Protein AF-A0A9W7TA34-F1 (afdb_monomer_lite)

Structure (mmCIF, N/CA/C/O backbone):
data_AF-A0A9W7TA34-F1
#
_entry.id   AF-A0A9W7TA34-F1
#
loop_
_atom_site.group_PDB
_atom_site.id
_atom_site.type_symbol
_atom_site.label_atom_id
_atom_site.label_alt_id
_atom_site.label_comp_id
_atom_site.label_asym_id
_atom_site.label_entity_id
_atom_site.label_seq_id
_atom_site.pdbx_PDB_ins_code
_atom_site.Cartn_x
_atom_site.Cartn_y
_atom_site.Cartn_z
_atom_site.occupancy
_atom_site.B_iso_or_equiv
_atom_site.auth_seq_id
_atom_site.auth_comp_id
_atom_site.auth_asym_id
_atom_site.auth_atom_id
_atom_site.pdbx_PDB_model_num
ATOM 1 N N . PHE A 1 1 ? 10.464 10.765 25.434 1.00 25.56 1 PHE A N 1
ATOM 2 C CA . PHE A 1 1 ? 9.582 11.893 25.798 1.00 25.56 1 PHE A CA 1
ATOM 3 C C . PHE A 1 1 ? 8.147 11.387 25.831 1.00 25.56 1 PHE A C 1
ATOM 5 O O . PHE A 1 1 ? 7.723 10.703 24.914 1.00 25.56 1 PHE A O 1
ATOM 12 N N . VAL A 1 2 ? 7.455 11.663 26.932 1.00 22.95 2 VAL A N 1
ATOM 13 C CA . VAL A 1 2 ? 6.290 10.950 27.500 1.00 22.95 2 VAL A CA 1
ATOM 14 C C . VAL A 1 2 ? 4.945 11.252 26.794 1.00 22.95 2 VAL A C 1
ATOM 16 O O . VAL A 1 2 ? 3.879 10.901 27.281 1.00 22.95 2 VAL A O 1
ATOM 19 N N . TRP A 1 3 ? 4.943 11.886 25.620 1.00 31.41 3 TRP A N 1
ATOM 20 C CA . TRP A 1 3 ? 3.754 12.628 25.175 1.00 31.41 3 TRP A CA 1
ATOM 21 C C . TRP A 1 3 ? 2.692 11.857 24.382 1.00 31.41 3 TRP A C 1
ATOM 23 O O . TRP A 1 3 ? 1.521 12.212 24.471 1.00 31.41 3 TRP A O 1
ATOM 33 N N . LEU A 1 4 ? 3.023 10.777 23.673 1.00 34.25 4 LEU A N 1
ATOM 34 C CA . LEU A 1 4 ? 1.986 10.009 22.955 1.00 34.25 4 LEU A CA 1
ATOM 35 C C . LEU A 1 4 ? 1.148 9.119 23.872 1.00 34.25 4 LEU A C 1
ATOM 37 O O . LEU A 1 4 ? 0.021 8.784 23.523 1.00 34.25 4 LEU A O 1
ATOM 41 N N . VAL A 1 5 ? 1.665 8.784 25.060 1.00 29.12 5 VAL A N 1
ATOM 42 C CA . VAL A 1 5 ? 0.848 8.139 26.094 1.00 29.12 5 VAL A CA 1
ATOM 43 C C . VAL A 1 5 ? -0.267 9.100 26.520 1.00 29.12 5 VAL A C 1
ATOM 45 O O . VAL A 1 5 ? -1.393 8.668 26.701 1.00 29.12 5 VAL A O 1
ATOM 48 N N . GLY A 1 6 ? -0.016 10.414 26.561 1.00 27.53 6 GLY A N 1
ATOM 49 C CA . GLY A 1 6 ? -1.047 11.410 26.873 1.00 27.53 6 GLY A CA 1
ATOM 50 C C . GLY A 1 6 ? -2.158 11.521 25.819 1.00 27.53 6 GLY A C 1
ATOM 51 O O . GLY A 1 6 ? -3.316 11.693 26.185 1.00 27.53 6 GLY A O 1
ATOM 52 N N . ALA A 1 7 ? -1.834 11.378 24.529 1.00 34.72 7 ALA A N 1
ATOM 53 C CA . ALA A 1 7 ? -2.814 11.494 23.441 1.00 34.72 7 ALA A CA 1
ATOM 54 C C . ALA A 1 7 ? -3.662 10.221 23.241 1.00 34.72 7 ALA A C 1
ATOM 56 O O . ALA A 1 7 ? -4.849 10.328 22.951 1.00 34.72 7 ALA A O 1
ATOM 57 N N . LEU A 1 8 ? -3.083 9.032 23.462 1.00 36.41 8 LEU A N 1
ATOM 58 C CA . LEU A 1 8 ? -3.818 7.758 23.447 1.00 36.41 8 LEU A CA 1
ATOM 59 C C . LEU A 1 8 ? -4.635 7.526 24.731 1.00 36.41 8 LEU A C 1
ATOM 61 O O . LEU A 1 8 ? -5.665 6.863 24.682 1.00 36.41 8 LEU A O 1
ATOM 65 N N . VAL A 1 9 ? -4.201 8.059 25.881 1.00 33.31 9 VAL A N 1
ATOM 66 C CA . VAL A 1 9 ? -4.862 7.825 27.184 1.00 33.31 9 VAL A CA 1
ATOM 67 C C . VAL A 1 9 ? -5.862 8.932 27.548 1.00 33.31 9 VAL A C 1
ATOM 69 O O . VAL A 1 9 ? -6.802 8.675 28.296 1.00 33.31 9 VAL A O 1
ATOM 72 N N . GLY A 1 10 ? -5.735 10.144 26.991 1.00 29.91 10 GLY A N 1
ATOM 73 C CA . GLY A 1 10 ? -6.645 11.260 27.280 1.00 29.91 10 GLY A CA 1
ATOM 74 C C . GLY A 1 10 ? -8.108 11.000 26.892 1.00 29.91 10 GLY A C 1
ATOM 75 O O . GLY A 1 10 ? -9.012 11.381 27.637 1.00 29.91 10 GLY A O 1
ATOM 76 N N . SER A 1 11 ? -8.350 10.288 25.787 1.00 36.62 11 SER A N 1
ATOM 77 C CA . SER A 1 11 ? -9.705 9.991 25.283 1.00 36.62 11 SER A CA 1
ATOM 78 C C . SER A 1 11 ? -10.351 8.753 25.918 1.00 36.62 11 SER A C 1
ATOM 80 O O . SER A 1 11 ? -11.563 8.581 25.842 1.00 36.62 11 SER A O 1
ATOM 82 N N . VAL A 1 12 ? -9.588 7.933 26.653 1.00 37.38 12 VAL A N 1
ATOM 83 C CA . VAL A 1 12 ? -10.163 6.852 27.481 1.00 37.38 12 VAL A CA 1
ATOM 84 C C . VAL A 1 12 ? -11.037 7.433 28.608 1.00 37.38 12 VAL A C 1
ATOM 86 O O . VAL A 1 12 ? -11.904 6.746 29.142 1.00 37.38 12 VAL A O 1
ATOM 89 N N . SER A 1 13 ? -10.880 8.725 28.932 1.00 32.22 13 SER A N 1
ATOM 90 C CA . SER A 1 13 ? -11.720 9.419 29.915 1.00 32.22 13 SER A CA 1
ATOM 91 C C . SER A 1 13 ? -13.158 9.702 29.444 1.00 32.22 13 SER A C 1
ATOM 93 O O . SER A 1 13 ? -14.023 9.919 30.291 1.00 32.22 13 SER A O 1
ATOM 95 N N . SER A 1 14 ? -13.448 9.655 28.133 1.00 35.56 14 SER A N 1
ATOM 96 C CA . SER A 1 14 ? -14.770 9.972 27.558 1.00 35.56 14 SER A CA 1
ATOM 97 C C . SER A 1 14 ? -15.585 8.756 27.100 1.00 35.56 14 SER A C 1
ATOM 99 O O . SER A 1 14 ? -16.628 8.934 26.472 1.00 35.56 14 SER A O 1
ATOM 101 N N . GLY A 1 15 ? -15.142 7.527 27.393 1.00 32.75 15 GLY A N 1
ATOM 102 C CA . GLY A 1 15 ? -15.906 6.301 27.104 1.00 32.75 15 GLY A CA 1
ATOM 103 C C . GLY A 1 15 ? -16.165 6.035 25.615 1.00 32.75 15 GLY A C 1
ATOM 104 O O . GLY A 1 15 ? -17.133 5.361 25.273 1.00 32.75 15 GLY A O 1
ATOM 105 N N . THR A 1 16 ? -15.333 6.588 24.734 1.00 42.19 16 THR A N 1
ATOM 106 C CA . THR A 1 16 ? -15.487 6.539 23.276 1.00 42.19 16 THR A CA 1
ATOM 107 C C . THR A 1 16 ? -14.197 6.028 22.628 1.00 42.19 16 THR A C 1
ATOM 109 O O . THR A 1 16 ? -13.106 6.460 22.996 1.00 42.19 16 THR A O 1
ATOM 112 N N . ASP A 1 17 ? -14.319 5.092 21.679 1.00 53.81 17 ASP A N 1
ATOM 113 C CA . ASP A 1 17 ? -13.199 4.422 20.991 1.00 53.81 17 ASP A CA 1
ATOM 114 C C . ASP A 1 17 ? -12.531 5.344 19.944 1.00 53.81 17 ASP A C 1
ATOM 116 O O . ASP A 1 17 ? -12.559 5.097 18.736 1.00 53.81 17 ASP A O 1
ATOM 120 N N . HIS A 1 18 ? -11.929 6.443 20.403 1.00 50.12 18 HIS A N 1
ATOM 121 C CA . HIS A 1 18 ? -11.221 7.416 19.566 1.00 50.12 18 HIS A CA 1
ATOM 122 C C . HIS A 1 18 ? -9.706 7.327 19.769 1.00 50.12 18 HIS A C 1
ATOM 124 O O . HIS A 1 18 ? -9.214 7.392 20.897 1.00 50.12 18 HIS A O 1
ATOM 130 N N . SER A 1 19 ? -8.954 7.236 18.670 1.00 51.19 19 SER A N 1
ATOM 131 C CA . SER A 1 19 ? -7.493 7.305 18.673 1.00 51.19 19 SER A CA 1
ATOM 132 C C . SER A 1 19 ? -7.032 8.613 18.025 1.00 51.19 19 SER A C 1
ATOM 134 O O . SER A 1 19 ? -7.243 8.847 16.836 1.00 51.19 19 SER A O 1
ATOM 136 N N . CYS A 1 20 ? -6.377 9.470 18.807 1.00 52.84 20 CYS A N 1
ATOM 137 C CA . CYS A 1 20 ? -5.945 10.798 18.371 1.00 52.84 20 CYS A CA 1
ATOM 138 C C . CYS A 1 20 ? -4.434 10.840 18.103 1.00 52.84 20 CYS A C 1
ATOM 140 O O . CYS A 1 20 ? -3.634 10.433 18.949 1.00 52.84 20 CYS A O 1
ATOM 142 N N . GLU A 1 21 ? -4.035 11.407 16.966 1.00 54.19 21 GLU A N 1
ATOM 143 C CA . GLU A 1 21 ? -2.642 11.681 16.609 1.00 54.19 21 GLU A CA 1
ATOM 144 C C . GLU A 1 21 ? -2.394 13.204 16.536 1.00 54.19 21 GLU A C 1
ATOM 146 O O . GLU A 1 21 ? -3.241 13.950 16.034 1.00 54.19 21 GLU A O 1
ATOM 151 N N . PRO A 1 22 ? -1.267 13.727 17.054 1.00 54.00 22 PRO A N 1
ATOM 152 C CA . PRO A 1 22 ? -0.916 15.131 16.859 1.00 54.00 22 PRO A CA 1
ATOM 153 C C . PRO A 1 22 ? -0.593 15.440 15.392 1.00 54.00 22 PRO A C 1
ATOM 155 O O . PRO A 1 22 ? -0.165 14.581 14.622 1.00 54.00 22 PRO A O 1
ATOM 158 N N . GLN A 1 23 ? -0.719 16.708 15.010 1.00 56.72 23 GLN A N 1
ATOM 159 C CA . GLN A 1 23 ? -0.191 17.189 13.743 1.00 56.72 23 GLN A CA 1
ATOM 160 C C . GLN A 1 23 ? 1.344 17.187 13.774 1.00 56.72 23 GLN A C 1
ATOM 162 O O . GLN A 1 23 ? 1.978 17.881 14.574 1.00 56.72 23 GLN A O 1
ATOM 167 N N . HIS A 1 24 ? 1.952 16.423 12.866 1.00 60.91 24 HIS A N 1
ATOM 168 C CA . HIS A 1 24 ? 3.404 16.400 12.696 1.00 60.91 24 HIS A CA 1
ATOM 169 C C . HIS A 1 24 ? 3.881 17.594 11.877 1.00 60.91 24 HIS A C 1
ATOM 171 O O . HIS A 1 24 ? 3.269 17.978 10.877 1.00 60.91 24 HIS A O 1
ATOM 177 N N . CYS A 1 25 ? 5.017 18.151 12.272 1.00 59.78 25 CYS A N 1
ATOM 178 C CA . CYS A 1 25 ? 5.714 19.186 11.523 1.00 59.78 25 CYS A CA 1
ATOM 179 C C . CYS A 1 25 ? 7.193 18.836 11.364 1.00 59.78 25 CYS A C 1
ATOM 181 O O . CYS A 1 25 ? 7.774 18.093 12.160 1.00 59.78 25 CYS A O 1
ATOM 183 N N . VAL A 1 26 ? 7.788 19.337 10.286 1.00 63.66 26 VAL A N 1
ATOM 184 C CA . VAL A 1 26 ? 9.162 19.003 9.919 1.00 63.66 26 VAL A CA 1
ATOM 185 C C . VAL A 1 26 ? 10.115 19.871 10.730 1.00 63.66 26 VAL A C 1
ATOM 187 O O . VAL A 1 26 ? 10.036 21.100 10.693 1.00 63.66 26 VAL A O 1
ATOM 190 N N . ILE A 1 27 ? 11.036 19.221 11.435 1.00 65.62 27 ILE A N 1
ATOM 191 C CA . ILE A 1 27 ? 12.252 19.863 11.926 1.00 65.62 27 ILE A CA 1
ATOM 192 C C . ILE A 1 27 ? 13.329 19.628 10.871 1.00 65.62 27 ILE A C 1
ATOM 194 O O . ILE A 1 27 ? 13.654 18.481 10.547 1.00 65.62 27 ILE A O 1
ATOM 198 N N . ASP A 1 28 ? 13.872 20.711 10.324 1.00 61.91 28 ASP A N 1
ATOM 199 C CA . ASP A 1 28 ? 14.984 20.634 9.382 1.00 61.91 28 ASP A CA 1
ATOM 200 C C . ASP A 1 28 ? 16.217 20.058 10.098 1.00 61.91 28 ASP A C 1
ATOM 202 O O . ASP A 1 28 ? 16.657 20.539 11.141 1.00 61.91 28 ASP A O 1
ATOM 206 N N . LYS A 1 29 ? 16.769 18.978 9.542 1.00 67.19 29 LYS A N 1
ATOM 207 C CA . LYS A 1 29 ? 17.886 18.235 10.133 1.00 67.19 29 LYS A CA 1
ATOM 208 C C . LYS A 1 29 ? 19.188 19.045 10.185 1.00 67.19 29 LYS A C 1
ATOM 210 O O . LYS A 1 29 ? 20.037 18.758 11.024 1.00 67.19 29 LYS A O 1
ATOM 215 N N . ASN A 1 30 ? 19.366 20.019 9.294 1.00 71.38 30 ASN A N 1
ATOM 216 C CA . ASN A 1 30 ? 20.617 20.758 9.137 1.00 71.38 30 ASN A CA 1
ATOM 217 C C . ASN A 1 30 ? 20.713 21.958 10.081 1.00 71.38 30 ASN A C 1
ATOM 219 O O . ASN A 1 30 ? 21.802 22.289 10.538 1.00 71.38 30 ASN A O 1
ATOM 223 N N . ASN A 1 31 ? 19.589 22.616 10.366 1.00 78.00 31 ASN A N 1
ATOM 224 C CA . ASN A 1 31 ? 19.549 23.841 11.172 1.00 78.00 31 ASN A CA 1
ATOM 225 C C . ASN A 1 31 ? 18.625 23.736 12.401 1.00 78.00 31 ASN A C 1
ATOM 227 O O . ASN A 1 31 ? 18.510 24.703 13.151 1.00 78.00 31 ASN A O 1
ATOM 231 N N . LEU A 1 32 ? 17.979 22.579 12.607 1.00 74.88 32 LEU A N 1
ATOM 232 C CA . LEU A 1 32 ? 17.027 22.299 13.687 1.00 74.88 32 LEU A CA 1
ATOM 233 C C . LEU A 1 32 ? 15.866 23.302 13.767 1.00 74.88 32 LEU A C 1
ATOM 235 O O . LEU A 1 32 ? 15.217 23.425 14.808 1.00 74.88 32 LEU A O 1
ATOM 239 N N . GLN A 1 33 ? 15.579 24.016 12.674 1.00 71.19 33 GLN A N 1
ATOM 240 C CA . GLN A 1 33 ? 14.471 24.954 12.627 1.00 71.19 33 GLN A CA 1
ATOM 241 C C . GLN A 1 33 ? 13.143 24.216 12.531 1.00 71.19 33 GLN A C 1
ATOM 243 O O . GLN A 1 33 ? 12.971 23.252 11.781 1.00 71.19 33 GLN A O 1
ATOM 248 N N . PHE A 1 34 ? 12.188 24.718 13.303 1.00 67.62 34 PHE A N 1
ATOM 249 C CA . PHE A 1 34 ? 10.833 24.210 13.342 1.00 67.62 34 PHE A CA 1
ATOM 250 C C . PHE A 1 34 ? 10.005 24.856 12.232 1.00 67.62 34 PHE A C 1
ATOM 252 O O . PHE A 1 34 ? 9.715 26.055 12.278 1.00 67.62 34 PHE A O 1
ATOM 259 N N . ILE A 1 35 ? 9.595 24.066 11.243 1.00 69.50 35 ILE A N 1
ATOM 260 C CA . ILE A 1 35 ? 8.730 24.547 10.167 1.00 69.50 35 ILE A CA 1
ATOM 261 C C . ILE A 1 35 ? 7.286 24.466 10.663 1.00 69.50 35 ILE A C 1
ATOM 263 O O . ILE A 1 35 ? 6.666 23.402 10.648 1.00 69.50 35 ILE A O 1
ATOM 267 N N . LYS A 1 36 ? 6.754 25.593 11.154 1.00 61.91 36 LYS A N 1
ATOM 268 C CA . LYS A 1 36 ? 5.401 25.650 11.725 1.00 61.91 36 LYS A CA 1
ATOM 269 C C . LYS A 1 36 ? 4.354 25.273 10.661 1.00 61.91 36 LYS A C 1
ATOM 271 O O . LYS A 1 36 ? 4.378 25.849 9.572 1.00 61.91 36 LYS A O 1
ATOM 276 N N . PRO A 1 37 ? 3.415 24.358 10.962 1.00 60.84 37 PRO A N 1
ATOM 277 C CA . PRO A 1 37 ? 2.349 24.024 10.030 1.00 60.84 37 PRO A CA 1
ATOM 278 C C . PRO A 1 37 ? 1.405 25.217 9.831 1.00 60.84 37 PRO A C 1
ATOM 280 O O . PRO A 1 37 ? 1.169 26.003 10.754 1.00 60.84 37 PRO A O 1
ATOM 283 N N . ALA A 1 38 ? 0.845 25.340 8.625 1.00 63.25 38 ALA A N 1
ATOM 284 C CA . ALA A 1 38 ? -0.218 26.303 8.363 1.00 63.25 38 ALA A CA 1
ATOM 285 C C . ALA A 1 38 ? -1.427 25.992 9.270 1.00 63.25 38 ALA A C 1
ATOM 287 O O . ALA A 1 38 ? -1.761 24.814 9.443 1.00 63.25 38 ALA A O 1
ATOM 288 N N . PRO A 1 39 ? -2.073 27.008 9.868 1.00 53.19 39 PRO A N 1
ATOM 289 C CA . PRO A 1 39 ? -3.190 26.786 10.775 1.00 53.19 39 PRO A CA 1
ATOM 290 C C . PRO A 1 39 ? -4.352 26.111 10.035 1.00 53.19 39 PRO A C 1
ATOM 292 O O . PRO A 1 39 ? -4.947 26.692 9.132 1.00 53.19 39 PRO A O 1
ATOM 295 N N . SER A 1 40 ? -4.676 24.880 10.437 1.00 53.34 40 SER A N 1
ATOM 296 C CA . SER A 1 40 ? -5.923 24.198 10.086 1.00 53.34 40 SER A CA 1
ATOM 297 C C . SER A 1 40 ? -6.841 24.230 11.300 1.00 53.34 40 SER A C 1
ATOM 299 O O . SER A 1 40 ? -6.432 23.869 12.398 1.00 53.34 40 SER A O 1
ATOM 301 N N . VAL A 1 41 ? -8.087 24.658 11.115 1.00 47.75 41 VAL A N 1
ATOM 302 C CA . VAL A 1 41 ? -9.060 24.801 12.215 1.00 47.75 41 VAL A CA 1
ATOM 303 C C . VAL A 1 41 ? -9.852 23.507 12.453 1.00 47.75 41 VAL A C 1
ATOM 305 O O . VAL A 1 41 ? -10.640 23.422 13.389 1.00 47.75 41 VAL A O 1
ATOM 308 N N . ARG A 1 42 ? -9.673 22.486 11.604 1.00 47.31 42 ARG A N 1
ATOM 309 C CA . ARG A 1 42 ? -10.477 21.259 11.622 1.00 47.31 42 ARG A CA 1
ATOM 310 C C . ARG A 1 42 ? -9.598 20.036 11.874 1.00 47.31 42 ARG A C 1
ATOM 312 O O . ARG A 1 42 ? -8.594 19.854 11.184 1.00 47.31 42 ARG A O 1
ATOM 319 N N . ALA A 1 43 ? -10.002 19.207 12.838 1.00 50.09 43 ALA A N 1
ATOM 320 C CA . ALA A 1 43 ? -9.487 17.851 12.972 1.00 50.09 43 ALA A CA 1
ATOM 321 C C . ALA A 1 43 ? -9.856 17.059 11.715 1.00 50.09 43 ALA A C 1
ATOM 323 O O . ALA A 1 43 ? -11.011 17.067 11.287 1.00 50.09 43 ALA A O 1
ATOM 324 N N . VAL A 1 44 ? -8.865 16.442 11.077 1.00 55.22 44 VAL A N 1
ATOM 325 C CA . VAL A 1 44 ? -9.081 15.684 9.844 1.00 55.22 44 VAL A CA 1
ATOM 326 C C . VAL A 1 44 ? -9.014 14.210 10.199 1.00 55.22 44 VAL A C 1
ATOM 328 O O . VAL A 1 44 ? -7.952 13.714 10.578 1.00 55.22 44 VAL A O 1
ATOM 331 N N . ALA A 1 45 ? -10.141 13.517 10.053 1.00 53.84 45 ALA A N 1
ATOM 332 C CA . ALA A 1 45 ? -10.142 12.072 9.919 1.00 53.84 45 ALA A CA 1
ATOM 333 C C . ALA A 1 45 ? -9.474 11.752 8.577 1.00 53.84 45 ALA A C 1
ATOM 335 O O . ALA A 1 45 ? -10.049 12.005 7.519 1.00 53.84 45 ALA A O 1
ATOM 336 N N . ARG A 1 46 ? -8.216 11.304 8.601 1.00 53.69 46 ARG A N 1
ATOM 337 C CA . ARG A 1 46 ? -7.524 10.866 7.386 1.00 53.69 46 ARG A CA 1
ATOM 338 C C . ARG A 1 46 ? -7.587 9.348 7.301 1.00 53.69 46 ARG A C 1
ATOM 340 O O . ARG A 1 46 ? -7.016 8.661 8.143 1.00 53.69 46 ARG A O 1
ATOM 347 N N . GLY A 1 47 ? -8.231 8.839 6.252 1.00 41.50 47 GLY A N 1
ATOM 348 C CA . GLY A 1 47 ? -8.032 7.461 5.798 1.00 41.50 47 GLY A CA 1
ATOM 349 C C . GLY A 1 47 ? -6.653 7.267 5.160 1.00 41.50 47 GLY A C 1
ATOM 350 O O . GLY A 1 47 ? -6.027 6.226 5.326 1.00 41.50 47 GLY A O 1
ATOM 351 N N . SER A 1 48 ? -6.135 8.310 4.503 1.00 43.28 48 SER A N 1
ATOM 352 C CA . SER A 1 48 ? -4.812 8.332 3.878 1.00 43.28 48 SER A CA 1
ATOM 353 C C . SER A 1 48 ? -3.676 8.353 4.913 1.00 43.28 48 SER A C 1
ATOM 355 O O . SER A 1 48 ? -3.213 9.419 5.331 1.00 43.28 48 SER A O 1
ATOM 357 N N . PHE A 1 49 ? -3.189 7.176 5.313 1.00 46.53 49 PHE A N 1
ATOM 358 C CA . PHE A 1 49 ? -1.796 7.046 5.742 1.00 46.53 49 PHE A CA 1
ATOM 359 C C . PHE A 1 49 ? -0.924 7.009 4.486 1.00 46.53 49 PHE A C 1
ATOM 361 O O . PHE A 1 49 ? -1.225 6.286 3.536 1.00 46.53 49 PHE A O 1
ATOM 368 N N . ASN A 1 50 ? 0.145 7.808 4.453 1.00 34.50 50 ASN A N 1
ATOM 369 C CA . ASN A 1 50 ? 1.079 7.760 3.335 1.00 34.50 50 ASN A CA 1
ATOM 370 C C . ASN A 1 50 ? 1.722 6.361 3.292 1.00 34.50 50 ASN A C 1
ATOM 372 O O . ASN A 1 50 ? 2.469 5.992 4.200 1.00 34.50 50 ASN A O 1
ATOM 376 N N . TRP A 1 51 ? 1.386 5.589 2.254 1.00 34.91 51 TRP A N 1
ATOM 377 C CA . TRP A 1 51 ? 1.872 4.228 2.001 1.00 34.91 51 TRP A CA 1
ATOM 378 C C . TRP A 1 51 ? 3.383 4.189 1.741 1.00 34.91 51 TRP A C 1
ATOM 380 O O . TRP A 1 51 ? 4.013 3.140 1.887 1.00 34.91 51 TRP A O 1
ATOM 390 N N . ASP A 1 52 ? 3.965 5.339 1.389 1.00 32.56 52 ASP A N 1
ATOM 391 C CA . ASP A 1 52 ? 5.401 5.539 1.266 1.00 32.56 52 ASP A CA 1
ATOM 392 C C . ASP A 1 52 ? 6.006 5.705 2.672 1.00 32.56 52 ASP A C 1
ATOM 394 O O . ASP A 1 52 ? 5.975 6.774 3.292 1.00 32.56 52 ASP A O 1
ATOM 398 N N . THR A 1 53 ? 6.457 4.570 3.207 1.00 35.94 53 THR A N 1
ATOM 399 C CA . THR A 1 53 ? 7.077 4.304 4.516 1.00 35.94 53 THR A CA 1
ATOM 400 C C . THR A 1 53 ? 7.863 5.469 5.141 1.00 35.94 53 THR A C 1
ATOM 402 O O . THR A 1 53 ? 9.092 5.486 5.150 1.00 35.94 53 THR A O 1
ATOM 405 N N . SER A 1 54 ? 7.162 6.429 5.744 1.00 34.09 54 SER A N 1
ATOM 406 C CA . SER A 1 54 ? 7.785 7.554 6.462 1.00 34.09 54 SER A CA 1
ATOM 407 C C . SER A 1 54 ? 7.055 7.972 7.743 1.00 34.09 54 SER A C 1
ATOM 409 O O . SER A 1 54 ? 7.439 8.952 8.378 1.00 34.09 54 SER A O 1
ATOM 411 N N . LEU A 1 55 ? 6.051 7.207 8.177 1.00 36.34 55 LEU A N 1
ATOM 412 C CA . LEU A 1 55 ? 5.210 7.540 9.331 1.00 36.34 55 LEU A CA 1
ATOM 413 C C . LEU A 1 55 ? 5.234 6.450 10.406 1.00 36.34 55 LEU A C 1
ATOM 415 O O . LEU A 1 55 ? 4.221 5.819 10.685 1.00 36.34 55 LEU A O 1
ATOM 419 N N . CYS A 1 56 ? 6.393 6.246 11.029 1.00 35.66 56 CYS A N 1
ATOM 420 C CA . CYS A 1 56 ? 6.433 5.868 12.441 1.00 35.66 56 CYS A CA 1
ATOM 421 C C . CYS A 1 56 ? 7.837 6.062 12.999 1.00 35.66 56 CYS A C 1
ATOM 423 O O . CYS A 1 56 ? 8.729 5.250 12.782 1.00 35.66 56 CYS A O 1
ATOM 425 N N . TRP A 1 57 ? 8.058 7.162 13.708 1.00 35.31 57 TRP A N 1
ATOM 426 C CA . TRP A 1 57 ? 9.331 7.404 14.366 1.00 35.31 57 TRP A CA 1
ATOM 427 C C . TRP A 1 57 ? 9.091 7.595 15.862 1.00 35.31 57 TRP A C 1
ATOM 429 O O . TRP A 1 57 ? 8.319 8.441 16.309 1.00 35.31 57 TRP A O 1
ATOM 439 N N . TRP A 1 58 ? 9.765 6.736 16.623 1.00 26.28 58 TRP A N 1
ATOM 440 C CA . TRP A 1 58 ? 10.034 6.810 18.060 1.00 26.28 58 TRP A CA 1
ATOM 441 C C . TRP A 1 58 ? 8.920 6.587 19.068 1.00 26.28 58 TRP A C 1
ATOM 443 O O . TRP A 1 58 ? 9.246 6.429 20.245 1.00 26.28 58 TRP A O 1
ATOM 453 N N . THR A 1 59 ? 7.660 6.449 18.656 1.00 34.12 59 THR A N 1
ATOM 454 C CA . THR A 1 59 ? 6.603 6.274 19.660 1.00 34.12 59 THR A CA 1
ATOM 455 C C . THR A 1 59 ? 6.048 4.869 19.849 1.00 34.12 59 THR A C 1
ATOM 457 O O . THR A 1 59 ? 5.454 4.559 20.883 1.00 34.12 59 THR A O 1
ATOM 460 N N . PHE A 1 60 ? 6.292 3.972 18.905 1.00 39.88 60 PHE A N 1
ATOM 461 C CA . PHE A 1 60 ? 5.692 2.642 18.964 1.00 39.88 60 PHE A CA 1
ATOM 462 C C . PHE A 1 60 ? 6.454 1.631 19.835 1.00 39.88 60 PHE A C 1
ATOM 464 O O . PHE A 1 60 ? 5.862 0.630 20.235 1.00 39.88 60 PHE A O 1
ATOM 471 N N . CYS A 1 61 ? 7.690 1.929 20.267 1.00 32.06 61 CYS A N 1
ATOM 472 C CA . CYS A 1 61 ? 8.423 1.058 21.202 1.00 32.06 61 CYS A CA 1
ATOM 473 C C . CYS A 1 61 ? 7.709 0.866 22.555 1.00 32.06 61 CYS A C 1
ATOM 475 O O . CYS A 1 61 ? 7.872 -0.179 23.177 1.00 32.06 61 CYS A O 1
ATOM 477 N N . HIS A 1 62 ? 6.900 1.826 23.023 1.00 27.73 62 HIS A N 1
ATOM 478 C CA . HIS A 1 62 ? 6.189 1.674 24.301 1.00 27.73 62 HIS A CA 1
ATOM 479 C C . HIS A 1 62 ? 4.829 0.967 24.185 1.00 27.73 62 HIS A C 1
ATOM 481 O O . HIS A 1 62 ? 4.389 0.359 25.160 1.00 27.73 62 HIS A O 1
ATOM 487 N N . LEU A 1 63 ? 4.182 0.970 23.013 1.00 34.56 63 LEU A N 1
ATOM 488 C CA . LEU A 1 63 ? 2.881 0.311 22.823 1.00 34.56 63 LEU A CA 1
ATOM 489 C C . LEU A 1 63 ? 3.011 -1.200 22.554 1.00 34.56 63 LEU A C 1
ATOM 491 O O . LEU A 1 63 ? 2.104 -1.968 22.877 1.00 34.56 63 LEU A O 1
ATOM 495 N N . GLN A 1 64 ? 4.164 -1.647 22.041 1.00 35.81 64 GLN A N 1
ATOM 496 C CA . GLN A 1 64 ? 4.484 -3.072 21.866 1.00 35.81 64 GLN A CA 1
ATOM 497 C C . GLN A 1 64 ? 4.456 -3.854 23.192 1.00 35.81 64 GLN A C 1
ATOM 499 O O . GLN A 1 64 ? 4.117 -5.036 23.196 1.00 35.81 64 GLN A O 1
ATOM 504 N N . ALA A 1 65 ? 4.715 -3.185 24.322 1.00 29.20 65 ALA A N 1
ATOM 505 C CA . ALA A 1 65 ? 4.613 -3.784 25.652 1.00 29.20 65 ALA A CA 1
ATOM 506 C C . ALA A 1 65 ? 3.159 -4.003 26.121 1.00 29.20 65 ALA A C 1
ATOM 508 O O . ALA A 1 65 ? 2.920 -4.864 26.965 1.00 29.20 65 ALA A O 1
ATOM 509 N N . VAL A 1 66 ? 2.183 -3.267 25.572 1.00 36.09 66 VAL A N 1
ATOM 510 C CA . VAL A 1 66 ? 0.769 -3.338 25.994 1.00 36.09 66 VAL A CA 1
ATOM 511 C C . VAL A 1 66 ? -0.051 -4.279 25.104 1.00 36.09 66 VAL A C 1
ATOM 513 O O . VAL A 1 66 ? -0.959 -4.943 25.596 1.00 36.09 66 VAL A O 1
ATOM 516 N N . LEU A 1 67 ? 0.275 -4.398 23.811 1.00 41.09 67 LEU A N 1
ATOM 517 C CA . LEU A 1 67 ? -0.598 -5.076 22.841 1.00 41.09 67 LEU A CA 1
ATOM 518 C C . LEU A 1 67 ? -0.290 -6.553 22.549 1.00 41.09 67 LEU A C 1
ATOM 520 O O . LEU A 1 67 ? -1.034 -7.157 21.784 1.00 41.09 67 LEU A O 1
ATOM 524 N N . ARG A 1 68 ? 0.744 -7.175 23.142 1.00 36.97 68 ARG A N 1
ATOM 525 C CA . ARG A 1 68 ? 1.105 -8.598 22.889 1.00 36.97 68 ARG A CA 1
ATOM 526 C C . ARG A 1 68 ? 1.057 -8.985 21.398 1.00 36.97 68 ARG A C 1
ATOM 528 O O . ARG A 1 68 ? 0.633 -10.077 21.030 1.00 36.97 68 ARG A O 1
ATOM 535 N N . THR A 1 69 ? 1.463 -8.085 20.512 1.00 48.00 69 THR A N 1
ATOM 536 C CA . THR A 1 69 ? 1.434 -8.340 19.074 1.00 48.00 69 THR A CA 1
ATOM 537 C C . THR A 1 69 ? 2.802 -8.826 18.612 1.00 48.00 69 THR A C 1
ATOM 539 O O . THR A 1 69 ? 3.778 -8.084 18.704 1.00 48.00 69 THR A O 1
ATOM 542 N N . HIS A 1 70 ? 2.871 -10.055 18.098 1.00 49.53 70 HIS A N 1
ATOM 543 C CA . HIS A 1 70 ? 4.064 -10.664 17.494 1.00 49.53 70 HIS A CA 1
ATOM 544 C C . HIS A 1 70 ? 4.440 -10.011 16.141 1.00 49.53 70 HIS A C 1
ATOM 546 O O . HIS A 1 70 ? 4.435 -10.669 15.102 1.00 49.53 70 HIS A O 1
ATOM 552 N N . TRP A 1 71 ? 4.726 -8.708 16.135 1.00 51.59 71 TRP A N 1
ATOM 553 C CA . TRP A 1 71 ? 5.298 -7.988 14.992 1.00 51.59 71 TRP A CA 1
ATOM 554 C C . TRP A 1 71 ? 6.805 -7.868 15.203 1.00 51.59 71 TRP A C 1
ATOM 556 O O . TRP A 1 71 ? 7.249 -7.371 16.239 1.00 51.59 71 TRP A O 1
ATOM 566 N N . TYR A 1 72 ? 7.596 -8.356 14.249 1.00 47.69 72 TYR A N 1
ATOM 567 C CA . TYR A 1 72 ? 9.049 -8.357 14.375 1.00 47.69 72 TYR A CA 1
ATOM 568 C C . TYR A 1 72 ? 9.592 -6.970 14.036 1.00 47.69 72 TYR A C 1
ATOM 570 O O . TYR A 1 72 ? 9.427 -6.496 12.919 1.00 47.69 72 TYR A O 1
ATOM 578 N N . LEU A 1 73 ? 10.205 -6.346 15.039 1.00 51.47 73 LEU A N 1
ATOM 579 C CA . LEU A 1 73 ? 10.985 -5.107 15.076 1.00 51.47 73 LEU A CA 1
ATOM 580 C C . LEU A 1 73 ? 10.507 -3.860 14.298 1.00 51.47 73 LEU A C 1
ATOM 582 O O . LEU A 1 73 ? 10.486 -2.824 14.942 1.00 51.47 73 LEU A O 1
ATOM 586 N N . TRP A 1 74 ? 10.144 -3.872 13.010 1.00 60.19 74 TRP A N 1
ATOM 587 C CA . TRP A 1 74 ? 9.829 -2.648 12.243 1.00 60.19 74 TRP A CA 1
ATOM 588 C C . TRP A 1 74 ? 9.041 -2.908 10.943 1.00 60.19 74 TRP A C 1
ATOM 590 O O . TRP A 1 74 ? 9.307 -3.879 10.233 1.00 60.19 74 TRP A O 1
ATOM 600 N N . GLY A 1 75 ? 8.159 -1.973 10.574 1.00 62.03 75 GLY A N 1
ATOM 601 C CA . GLY A 1 75 ? 7.585 -1.818 9.237 1.00 62.03 75 GLY A CA 1
ATOM 602 C C . GLY A 1 75 ? 6.161 -2.361 9.097 1.00 62.03 75 GLY A C 1
ATOM 603 O O . GLY A 1 75 ? 5.949 -3.567 9.155 1.00 62.03 75 GLY A O 1
ATOM 604 N N . GLY A 1 76 ? 5.201 -1.472 8.820 1.00 67.81 76 GLY A N 1
ATOM 605 C CA . GLY A 1 76 ? 3.797 -1.806 8.540 1.00 67.81 76 GLY A CA 1
ATOM 606 C C . GLY A 1 76 ? 2.869 -1.800 9.760 1.00 67.81 76 GLY A C 1
ATOM 607 O O . GLY A 1 76 ? 1.656 -1.891 9.595 1.00 67.81 76 GLY A O 1
ATOM 608 N N . GLU A 1 77 ? 3.396 -1.647 10.976 1.00 72.00 77 GLU A N 1
ATOM 609 C CA . GLU A 1 77 ? 2.623 -1.627 12.226 1.00 72.00 77 GLU A CA 1
ATOM 610 C C . GLU A 1 77 ? 1.661 -0.437 12.332 1.00 72.00 77 GLU A C 1
ATOM 612 O O . GLU A 1 77 ? 0.565 -0.555 12.877 1.00 72.00 77 GLU A O 1
ATOM 617 N N . ASN A 1 78 ? 2.055 0.703 11.771 1.00 69.75 78 ASN A N 1
ATOM 618 C CA . ASN A 1 78 ? 1.237 1.905 11.688 1.00 69.75 78 ASN A CA 1
ATOM 619 C C . ASN A 1 78 ? 0.010 1.688 10.785 1.00 69.75 78 ASN A C 1
ATOM 621 O O . ASN A 1 78 ? -1.106 2.033 11.167 1.00 69.75 78 ASN A O 1
ATOM 625 N N . ILE A 1 79 ? 0.206 1.056 9.624 1.00 81.38 79 ILE A N 1
ATOM 626 C CA . ILE A 1 79 ? -0.876 0.717 8.690 1.00 81.38 79 ILE A CA 1
ATOM 627 C C . ILE A 1 79 ? -1.778 -0.362 9.307 1.00 81.38 79 ILE A C 1
ATOM 629 O O . ILE A 1 79 ? -2.998 -0.287 9.186 1.00 81.38 79 ILE A O 1
ATOM 633 N N . GLU A 1 80 ? -1.202 -1.334 10.024 1.00 83.38 80 GLU A N 1
ATOM 634 C CA . GLU A 1 80 ? -1.967 -2.402 10.681 1.00 83.38 80 GLU A CA 1
ATOM 635 C C . GLU A 1 80 ? -2.928 -1.834 11.712 1.00 83.38 80 GLU A C 1
ATOM 637 O O . GLU A 1 80 ? -4.118 -2.1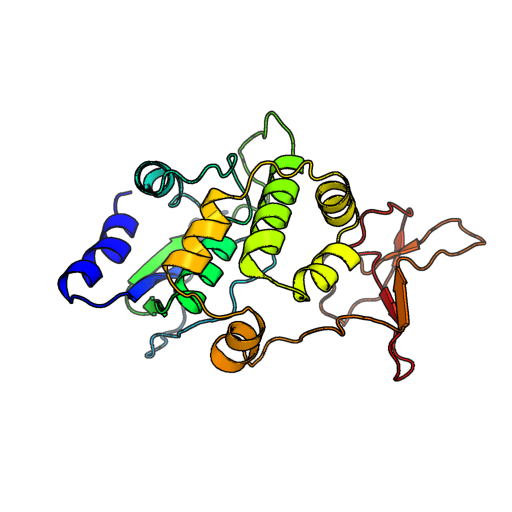49 11.710 1.00 83.38 80 GLU A O 1
ATOM 642 N N . MET A 1 81 ? -2.402 -0.953 12.563 1.00 79.56 81 MET A N 1
ATOM 643 C CA . MET A 1 81 ? -3.196 -0.241 13.546 1.00 79.56 81 MET A CA 1
ATOM 644 C C . MET A 1 81 ? -4.282 0.583 12.862 1.00 79.56 81 MET A C 1
ATOM 646 O O . MET A 1 81 ? -5.419 0.582 13.330 1.00 79.56 81 MET A O 1
ATOM 650 N N . ALA A 1 82 ? -3.952 1.256 11.757 1.00 79.38 82 ALA A N 1
ATOM 651 C CA . ALA A 1 82 ? -4.904 2.099 11.061 1.00 79.38 82 ALA A CA 1
ATOM 652 C C . ALA A 1 82 ? -6.109 1.305 10.545 1.00 79.38 82 ALA A C 1
ATOM 654 O O . ALA A 1 82 ? -7.254 1.674 10.813 1.00 79.38 82 ALA A O 1
ATOM 655 N N . PHE A 1 83 ? -5.857 0.180 9.873 1.00 85.31 83 PHE A N 1
ATOM 656 C CA . PHE A 1 83 ? -6.914 -0.718 9.412 1.00 85.31 83 PHE A CA 1
ATOM 657 C C . PHE A 1 83 ? -7.700 -1.299 10.574 1.00 85.31 83 PHE A C 1
ATOM 659 O O . PHE A 1 83 ? -8.927 -1.265 10.551 1.00 85.31 83 PHE A O 1
ATOM 666 N N . ARG A 1 84 ? -7.018 -1.747 11.631 1.00 84.06 84 ARG A N 1
ATOM 667 C CA . ARG A 1 84 ? -7.684 -2.290 12.812 1.00 84.06 84 ARG A CA 1
ATOM 668 C C . ARG A 1 84 ? -8.635 -1.290 13.458 1.00 84.06 84 ARG A C 1
ATOM 670 O O . ARG A 1 84 ? -9.781 -1.638 13.709 1.00 84.06 84 ARG A O 1
ATOM 677 N N . VAL A 1 85 ? -8.182 -0.069 13.740 1.00 79.88 85 VAL A N 1
ATOM 678 C CA . VAL A 1 85 ? -9.010 0.937 14.422 1.00 79.88 85 VAL A CA 1
ATOM 679 C C . VAL A 1 85 ? -10.234 1.274 13.575 1.00 79.88 85 VAL A C 1
ATOM 681 O O . VAL A 1 85 ? -11.354 1.126 14.056 1.00 79.88 85 VAL A O 1
ATOM 684 N N . TRP A 1 86 ? -10.040 1.630 12.303 1.00 84.00 86 TRP A N 1
ATOM 685 C CA . TRP A 1 86 ? -11.145 2.012 11.422 1.00 84.00 86 TRP A CA 1
ATOM 686 C C . TRP A 1 86 ? -12.127 0.870 11.161 1.00 84.00 86 TRP A C 1
ATOM 688 O O . TRP A 1 86 ? -13.339 1.047 11.260 1.00 84.00 86 TRP A O 1
ATOM 698 N N . MET A 1 87 ? -11.623 -0.319 10.832 1.00 86.19 87 MET A N 1
ATOM 699 C CA . MET A 1 87 ? -12.475 -1.446 10.454 1.00 86.19 87 MET A CA 1
ATOM 700 C C . MET A 1 87 ? -13.184 -2.058 11.664 1.00 86.19 87 MET A C 1
ATOM 702 O O . MET A 1 87 ? -14.237 -2.663 11.494 1.00 86.19 87 MET A O 1
ATOM 706 N N . CYS A 1 88 ? -12.663 -1.899 12.881 1.00 86.19 88 CYS A N 1
ATOM 707 C CA . CYS A 1 88 ? -13.275 -2.443 14.096 1.00 86.19 88 CYS A CA 1
ATOM 708 C C . CYS A 1 88 ? -14.115 -1.420 14.885 1.00 86.19 88 CYS A C 1
ATOM 710 O O . CYS A 1 88 ? -14.502 -1.712 16.012 1.00 86.19 88 CYS A O 1
ATOM 712 N N . GLY A 1 89 ? -14.439 -0.260 14.297 1.00 79.62 89 GLY A N 1
ATOM 713 C CA . GLY A 1 89 ? -15.423 0.687 14.842 1.00 79.62 89 GLY A CA 1
ATOM 714 C C . GLY A 1 89 ? -14.859 1.892 15.599 1.00 79.62 89 GLY A C 1
ATOM 715 O O . GLY A 1 89 ? -15.646 2.670 16.131 1.00 79.62 89 GLY A O 1
ATOM 716 N N . GLY A 1 90 ? -13.538 2.069 15.632 1.00 77.75 90 GLY A N 1
ATOM 717 C CA . GLY A 1 90 ? -12.908 3.281 16.153 1.00 77.75 90 GLY A CA 1
ATOM 718 C C . GLY A 1 90 ? -12.697 4.353 15.080 1.00 77.75 90 GLY A C 1
ATOM 719 O O . GLY A 1 90 ? -12.972 4.143 13.896 1.00 77.75 90 GLY A O 1
ATOM 720 N N . SER A 1 91 ? -12.159 5.504 15.487 1.00 71.69 91 SER A N 1
ATOM 721 C CA . SER A 1 91 ? -11.720 6.570 14.574 1.00 71.69 91 SER A CA 1
ATOM 722 C C . SER A 1 91 ? -10.256 6.949 14.795 1.00 71.69 91 SER A C 1
ATOM 724 O O . SER A 1 91 ? -9.728 6.832 15.904 1.00 71.69 91 SER A O 1
ATOM 726 N N . LEU A 1 92 ? -9.598 7.402 13.721 1.00 70.12 92 LEU A N 1
ATOM 727 C CA . LEU A 1 92 ? -8.267 8.011 13.771 1.00 70.12 92 LEU A CA 1
ATOM 728 C C . LEU A 1 92 ? -8.349 9.473 13.360 1.00 70.12 92 LEU A C 1
ATOM 730 O O . LEU A 1 92 ? -8.761 9.788 12.242 1.00 70.12 92 LEU A O 1
ATOM 734 N N . GLU A 1 93 ? -7.927 10.360 14.254 1.00 62.72 93 GLU A N 1
ATOM 735 C CA . GLU A 1 93 ? -8.080 11.801 14.072 1.00 62.72 93 GLU A CA 1
ATOM 736 C C . GLU A 1 93 ? -6.764 12.534 14.279 1.00 62.72 93 GLU A C 1
ATOM 738 O O . GLU A 1 93 ? -6.077 12.335 15.280 1.00 62.72 93 GLU A O 1
ATOM 743 N N . ILE A 1 94 ? -6.433 13.427 13.345 1.00 65.75 94 ILE A N 1
ATOM 744 C CA . ILE A 1 94 ? -5.316 14.353 13.520 1.00 65.75 94 ILE A CA 1
ATOM 745 C C . ILE A 1 94 ? -5.833 15.606 14.221 1.00 65.75 94 ILE A C 1
ATOM 747 O O . ILE A 1 94 ? -6.671 16.323 13.667 1.00 65.75 94 ILE A O 1
ATOM 751 N N . ILE A 1 95 ? -5.303 15.901 15.408 1.00 67.06 95 ILE A N 1
ATOM 752 C CA . ILE A 1 95 ? -5.675 17.079 16.198 1.00 67.06 95 ILE A CA 1
ATOM 753 C C . ILE A 1 95 ? -4.745 18.252 15.844 1.00 67.06 95 ILE A C 1
ATOM 755 O O . ILE A 1 95 ? -3.592 18.259 16.279 1.00 67.06 95 ILE A O 1
ATOM 759 N N . PRO A 1 96 ? -5.213 19.284 15.111 1.00 62.44 96 PRO A N 1
ATOM 760 C CA . PRO A 1 96 ? -4.350 20.362 14.615 1.00 62.44 96 PRO A CA 1
ATOM 761 C C . PRO A 1 96 ? -3.800 21.264 15.729 1.00 62.44 96 PRO A C 1
ATOM 763 O O . PRO A 1 96 ? -2.777 21.922 15.561 1.00 62.44 96 PRO A O 1
ATOM 766 N N . CYS A 1 97 ? -4.460 21.289 16.890 1.00 66.56 97 CYS A N 1
ATOM 767 C CA . CYS A 1 97 ? -4.013 22.058 18.051 1.00 66.56 97 CYS A CA 1
ATOM 768 C C . CYS A 1 97 ? -2.843 21.398 18.801 1.00 66.56 97 CYS A C 1
ATOM 770 O O . CYS A 1 97 ? -2.181 22.061 19.596 1.00 66.56 97 CYS A O 1
ATOM 772 N N . SER A 1 98 ? -2.592 20.105 18.571 1.00 67.75 98 SER A N 1
ATOM 773 C CA . SER A 1 98 ? -1.488 19.360 19.175 1.00 67.75 98 SER A CA 1
ATOM 774 C C . SER A 1 98 ? -0.393 19.192 18.131 1.00 67.75 98 SER A C 1
ATOM 776 O O . SER A 1 98 ? -0.580 18.461 17.164 1.00 67.75 98 SER A O 1
ATOM 778 N N . VAL A 1 99 ? 0.732 19.894 18.285 1.00 68.12 99 VAL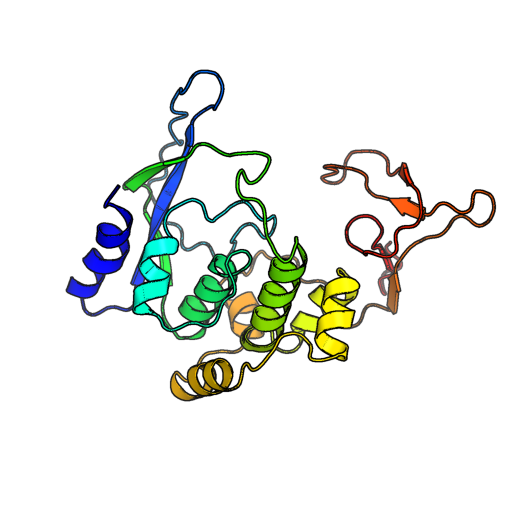 A N 1
ATOM 779 C CA . VAL A 1 99 ? 1.799 19.917 17.273 1.00 68.12 99 VAL A CA 1
ATOM 780 C C . VAL A 1 99 ? 3.067 19.283 17.826 1.00 68.12 99 VAL A C 1
ATOM 782 O O . VAL A 1 99 ? 3.561 19.686 18.879 1.00 68.12 99 VAL A O 1
ATOM 785 N N . VAL A 1 100 ? 3.622 18.320 17.089 1.00 68.62 100 VAL A N 1
ATOM 786 C CA . VAL A 1 100 ? 4.890 17.659 17.425 1.00 68.62 100 VAL A CA 1
ATOM 787 C C . VAL A 1 100 ? 5.878 17.830 16.277 1.00 68.62 100 VAL A C 1
ATOM 789 O O . VAL A 1 100 ? 5.561 17.580 15.115 1.00 68.62 100 VAL A O 1
ATOM 792 N N . GLY A 1 101 ? 7.087 18.282 16.609 1.00 64.06 101 GLY A N 1
ATOM 793 C CA . GLY A 1 101 ? 8.189 18.382 15.659 1.00 64.06 101 GLY A CA 1
ATOM 794 C C . GLY A 1 101 ? 8.909 17.052 15.500 1.00 64.06 101 GLY A C 1
ATOM 795 O O . GLY A 1 101 ? 9.286 16.427 16.491 1.00 64.06 101 GLY A O 1
ATOM 796 N N . HIS A 1 102 ? 9.119 16.639 14.253 1.00 66.88 102 HIS A N 1
ATOM 797 C CA . HIS A 1 102 ? 9.799 15.400 13.908 1.00 66.88 102 HIS A CA 1
ATOM 798 C C . HIS A 1 102 ? 10.958 15.647 12.929 1.00 66.88 102 HIS A C 1
ATOM 800 O O . HIS A 1 102 ? 10.801 16.347 11.926 1.00 66.88 102 HIS A O 1
ATOM 806 N N . ILE A 1 103 ? 12.126 15.053 13.207 1.00 68.56 103 ILE A N 1
ATOM 807 C CA . ILE A 1 103 ? 13.291 15.085 12.308 1.00 68.56 103 ILE A CA 1
ATOM 808 C C . ILE A 1 103 ? 13.197 13.885 11.367 1.00 68.56 103 ILE A C 1
ATOM 810 O O . ILE A 1 103 ? 13.432 12.744 11.766 1.00 68.56 103 ILE A O 1
ATOM 814 N N . PHE A 1 104 ? 12.886 14.135 10.098 1.00 64.75 104 PHE A N 1
ATOM 815 C CA . PHE A 1 104 ? 12.810 13.075 9.097 1.00 64.75 104 PHE A CA 1
ATOM 816 C C . PHE A 1 104 ? 14.211 12.618 8.679 1.00 64.75 104 PHE A C 1
ATOM 818 O O . PHE A 1 104 ? 15.025 13.391 8.171 1.00 64.75 104 PHE A O 1
ATOM 825 N N . CYS A 1 105 ? 14.489 11.334 8.877 1.00 57.84 105 CYS A N 1
ATOM 826 C CA . CYS A 1 105 ? 15.730 10.704 8.450 1.00 57.84 105 CYS A CA 1
ATOM 827 C C . CYS A 1 105 ? 15.518 9.953 7.133 1.00 57.84 105 CYS A C 1
ATOM 829 O O . CYS A 1 105 ? 14.614 9.132 7.016 1.00 57.84 105 CYS A O 1
ATOM 831 N N . THR A 1 106 ? 16.401 10.179 6.159 1.00 59.38 106 THR A N 1
ATOM 832 C CA . THR A 1 106 ? 16.365 9.505 4.848 1.00 59.38 106 THR A CA 1
ATOM 833 C C . THR A 1 106 ? 16.740 8.022 4.920 1.00 59.38 106 THR A C 1
ATOM 835 O O . THR A 1 106 ? 16.421 7.258 4.018 1.00 59.38 106 THR A O 1
ATOM 838 N N . ARG A 1 107 ? 17.463 7.608 5.967 1.00 57.34 107 ARG A N 1
ATOM 839 C CA . ARG A 1 107 ? 17.857 6.217 6.218 1.00 57.34 107 ARG A CA 1
ATOM 840 C C . ARG A 1 107 ? 17.645 5.895 7.690 1.00 57.34 107 ARG A C 1
ATOM 842 O O . ARG A 1 107 ? 17.934 6.737 8.544 1.00 57.34 107 ARG A O 1
ATOM 849 N N . SER A 1 108 ? 17.157 4.689 7.969 1.00 56.59 108 SER A N 1
ATOM 850 C CA . SER A 1 108 ? 17.070 4.192 9.340 1.00 56.59 108 SER A CA 1
ATOM 851 C C . SER A 1 108 ? 18.480 4.096 9.937 1.00 56.59 108 SER A C 1
ATOM 853 O O . SER A 1 108 ? 19.370 3.554 9.280 1.00 56.59 108 SER A O 1
ATOM 855 N N . PRO A 1 109 ? 18.714 4.617 11.153 1.00 53.03 109 PRO A N 1
ATOM 856 C CA . PRO A 1 109 ? 19.984 4.449 11.853 1.00 53.03 109 PRO A CA 1
ATOM 857 C C . PRO A 1 109 ? 20.145 3.040 12.450 1.00 53.03 109 PRO A C 1
ATOM 859 O O . PRO A 1 109 ? 21.232 2.696 12.904 1.00 53.03 109 PRO A O 1
ATOM 862 N N . LEU A 1 110 ? 19.074 2.239 12.478 1.00 54.44 110 LEU A N 1
ATOM 863 C CA . LEU A 1 110 ? 19.082 0.883 13.019 1.00 54.44 110 LEU A CA 1
ATOM 864 C C . LEU A 1 110 ? 19.563 -0.111 11.959 1.00 54.44 110 LEU A C 1
ATOM 866 O O . LEU A 1 110 ? 19.025 -0.163 10.852 1.00 54.44 110 LEU A O 1
ATOM 870 N N . SER A 1 111 ? 20.550 -0.930 12.322 1.00 53.09 111 SER A N 1
ATOM 871 C CA . SER A 1 111 ? 20.895 -2.137 11.579 1.00 53.09 111 SER A CA 1
ATOM 872 C C . SER A 1 111 ? 19.865 -3.224 11.886 1.00 53.09 111 SER A C 1
ATOM 874 O O . SER A 1 111 ? 19.600 -3.536 13.045 1.00 53.09 111 SER A O 1
ATOM 876 N N . PHE A 1 112 ? 19.268 -3.799 10.843 1.00 58.81 112 PHE A N 1
ATOM 877 C CA . PHE A 1 112 ? 18.337 -4.917 10.978 1.00 58.81 112 PHE A CA 1
ATOM 878 C C . PHE A 1 112 ? 19.133 -6.229 10.954 1.00 58.81 112 PHE A C 1
ATOM 880 O O . PHE A 1 112 ? 19.704 -6.538 9.906 1.00 58.81 112 PHE A O 1
ATOM 887 N N . PRO A 1 113 ? 19.194 -6.995 12.063 1.00 54.19 113 PRO A N 1
ATOM 888 C CA . PRO A 1 113 ? 19.975 -8.235 12.125 1.00 54.19 113 PRO A CA 1
ATOM 889 C C . PRO A 1 113 ? 19.519 -9.269 11.086 1.00 54.19 113 PRO A C 1
ATOM 891 O O . PRO A 1 113 ? 20.351 -9.930 10.477 1.00 54.19 113 PRO A O 1
ATOM 894 N N . ASP A 1 114 ? 18.208 -9.323 10.829 1.00 58.31 114 ASP A N 1
ATOM 895 C CA . ASP A 1 114 ? 17.562 -10.228 9.867 1.00 58.31 114 ASP A CA 1
ATOM 896 C C . ASP A 1 114 ? 17.303 -9.565 8.492 1.00 58.31 114 ASP A C 1
ATOM 898 O O . ASP A 1 114 ? 16.565 -10.089 7.657 1.00 58.31 114 ASP A O 1
ATOM 902 N N . GLY A 1 115 ? 17.890 -8.387 8.245 1.00 62.22 115 GLY A N 1
ATOM 903 C CA . GLY A 1 115 ? 17.734 -7.632 7.000 1.00 62.22 115 GLY A CA 1
ATOM 904 C C . GLY A 1 115 ? 16.371 -6.943 6.816 1.00 62.22 115 GLY A C 1
ATOM 905 O O . GLY A 1 115 ? 15.515 -6.918 7.699 1.00 62.22 115 GLY A O 1
ATOM 906 N N . VAL A 1 116 ? 16.171 -6.348 5.633 1.00 63.94 116 VAL A N 1
ATOM 907 C CA . VAL A 1 116 ? 14.929 -5.638 5.241 1.00 63.94 116 VAL A CA 1
ATOM 908 C C . VAL A 1 116 ? 13.730 -6.575 5.030 1.00 63.94 116 VAL A C 1
ATOM 910 O O . VAL A 1 116 ? 12.595 -6.130 4.873 1.00 63.94 116 VAL A O 1
ATOM 913 N N . ASP A 1 117 ? 13.971 -7.882 5.052 1.00 71.69 117 ASP A N 1
ATOM 914 C CA . ASP A 1 117 ? 13.004 -8.951 4.798 1.00 71.69 117 ASP A CA 1
ATOM 915 C C . ASP A 1 117 ? 11.908 -8.998 5.866 1.00 71.69 117 ASP A C 1
ATOM 917 O O . ASP A 1 117 ? 10.761 -9.346 5.574 1.00 71.69 117 ASP A O 1
ATOM 921 N N . VAL A 1 118 ? 12.235 -8.549 7.080 1.00 77.38 118 VAL A N 1
ATOM 922 C CA . VAL A 1 118 ? 11.294 -8.397 8.195 1.00 77.38 118 VAL A CA 1
ATOM 923 C C . VAL A 1 118 ? 10.143 -7.451 7.835 1.00 77.38 118 VAL A C 1
ATOM 925 O O . VAL A 1 118 ? 8.988 -7.741 8.147 1.00 77.38 118 VAL A O 1
ATOM 928 N N . ILE A 1 119 ? 10.431 -6.369 7.107 1.00 78.50 119 ILE A N 1
ATOM 929 C CA . ILE A 1 119 ? 9.424 -5.378 6.702 1.00 78.50 119 ILE A CA 1
ATOM 930 C C . ILE A 1 119 ? 8.433 -6.017 5.730 1.00 78.50 119 ILE A C 1
ATOM 932 O O . ILE A 1 119 ? 7.222 -5.921 5.921 1.00 78.50 119 ILE A O 1
ATOM 936 N N . THR A 1 120 ? 8.934 -6.727 4.714 1.00 83.56 120 THR A N 1
ATOM 937 C CA . THR A 1 120 ? 8.075 -7.435 3.755 1.00 83.56 120 THR A CA 1
ATOM 938 C C . THR A 1 120 ? 7.215 -8.481 4.459 1.00 83.56 120 THR A C 1
ATOM 940 O O . THR A 1 120 ? 6.025 -8.596 4.173 1.00 83.56 120 THR A O 1
ATOM 943 N N . ARG A 1 121 ? 7.780 -9.207 5.430 1.00 86.75 121 ARG A N 1
ATOM 944 C CA . ARG A 1 121 ? 7.042 -10.189 6.228 1.00 86.75 121 ARG A CA 1
ATOM 945 C C . ARG A 1 121 ? 5.882 -9.548 6.992 1.00 86.75 121 ARG A C 1
ATOM 947 O O . ARG A 1 121 ? 4.767 -10.064 6.948 1.00 86.75 121 ARG A O 1
ATOM 954 N N . ASN A 1 122 ? 6.127 -8.425 7.660 1.00 85.38 122 ASN A N 1
ATOM 955 C CA . ASN A 1 122 ? 5.101 -7.690 8.397 1.00 85.38 122 ASN A CA 1
ATOM 956 C C . ASN A 1 122 ? 4.014 -7.138 7.459 1.00 85.38 122 ASN A C 1
ATOM 958 O O . ASN A 1 122 ? 2.827 -7.289 7.738 1.00 85.38 122 ASN A O 1
ATOM 962 N N . GLN A 1 123 ? 4.389 -6.596 6.299 1.00 87.75 123 GLN A N 1
ATOM 963 C CA . GLN A 1 123 ? 3.424 -6.142 5.292 1.00 87.75 123 GLN A CA 1
ATOM 964 C C . GLN A 1 123 ? 2.534 -7.285 4.783 1.00 87.75 123 GLN A C 1
ATOM 966 O O . GLN A 1 123 ? 1.325 -7.108 4.658 1.00 87.75 123 GLN A O 1
ATOM 971 N N . VAL A 1 124 ? 3.098 -8.476 4.547 1.00 92.25 124 VAL A N 1
ATOM 972 C CA . VAL A 1 124 ? 2.318 -9.657 4.140 1.00 92.25 124 VAL A CA 1
ATOM 973 C C . VAL A 1 124 ? 1.341 -10.078 5.236 1.00 92.25 124 VAL A C 1
ATOM 975 O O . VAL A 1 124 ? 0.179 -10.320 4.930 1.00 92.25 124 VAL A O 1
ATOM 978 N N . ARG A 1 125 ? 1.765 -10.119 6.508 1.00 92.50 125 ARG A N 1
ATOM 979 C CA . ARG A 1 125 ? 0.875 -10.441 7.643 1.00 92.50 125 ARG A CA 1
ATOM 980 C C . ARG A 1 125 ? -0.299 -9.464 7.733 1.00 92.50 125 ARG A C 1
ATOM 982 O O . ARG A 1 125 ? -1.431 -9.890 7.923 1.00 92.50 125 ARG A O 1
ATOM 989 N N . LEU A 1 126 ? -0.033 -8.168 7.577 1.00 91.69 126 LEU A N 1
ATOM 990 C CA . LEU A 1 126 ? -1.067 -7.136 7.539 1.00 91.69 126 LEU A CA 1
ATOM 991 C C . LEU A 1 126 ? -2.032 -7.353 6.372 1.00 91.69 126 LEU A C 1
ATOM 993 O O . LEU A 1 126 ? -3.243 -7.324 6.578 1.00 91.69 126 LEU A O 1
ATOM 997 N N . ALA A 1 127 ? -1.505 -7.597 5.170 1.00 94.00 127 ALA A N 1
ATOM 998 C CA . ALA A 1 127 ? -2.316 -7.799 3.976 1.00 94.00 127 ALA A CA 1
ATOM 999 C C . ALA A 1 127 ? -3.216 -9.038 4.104 1.00 94.00 127 ALA A C 1
ATOM 1001 O O . ALA A 1 127 ? -4.398 -8.976 3.774 1.00 94.00 127 ALA A O 1
ATOM 1002 N N . GLU A 1 128 ? -2.686 -10.134 4.652 1.00 95.25 128 GLU A N 1
ATOM 1003 C CA . GLU A 1 128 ? -3.436 -11.369 4.897 1.00 95.25 128 GLU A CA 1
ATOM 1004 C C . GLU A 1 128 ? -4.572 -11.199 5.917 1.00 95.25 128 GLU A C 1
ATOM 1006 O O . GLU A 1 128 ? -5.613 -11.838 5.778 1.00 95.25 128 GLU A O 1
ATOM 1011 N N . VAL A 1 129 ? -4.406 -10.335 6.924 1.00 94.19 129 VAL A N 1
ATOM 1012 C CA . VAL A 1 129 ? -5.426 -10.111 7.965 1.00 94.19 129 VAL A CA 1
ATOM 1013 C C . VAL A 1 129 ? -6.461 -9.064 7.539 1.00 94.19 129 VAL A C 1
ATOM 1015 O O . VAL A 1 129 ? -7.662 -9.253 7.757 1.00 94.19 129 VAL A O 1
ATOM 1018 N N . TRP A 1 130 ? -6.022 -7.949 6.954 1.00 93.69 13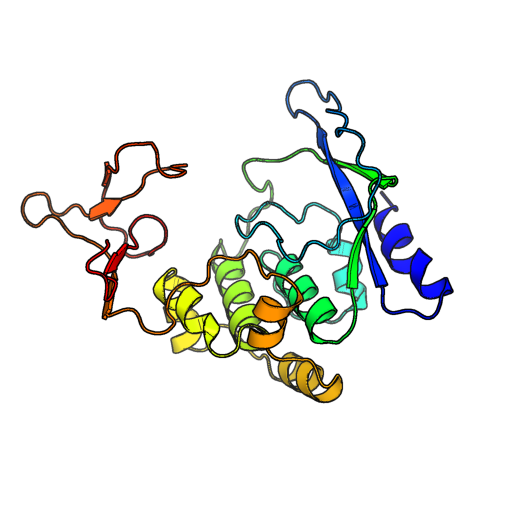0 TRP A N 1
ATOM 1019 C CA . TRP A 1 130 ? -6.842 -6.740 6.833 1.00 93.69 130 TRP A CA 1
ATOM 1020 C C . TRP A 1 130 ? -7.280 -6.400 5.408 1.00 93.69 130 TRP A C 1
ATOM 1022 O O . TRP A 1 130 ? -8.337 -5.801 5.263 1.00 93.69 130 TRP A O 1
ATOM 1032 N N . MET A 1 131 ? -6.526 -6.777 4.367 1.00 93.75 131 MET A N 1
ATOM 1033 C CA . MET A 1 131 ? -6.781 -6.308 2.992 1.00 93.75 131 MET A CA 1
ATOM 1034 C C . MET A 1 131 ? -7.724 -7.202 2.172 1.00 93.75 131 MET A C 1
ATOM 1036 O O . MET A 1 131 ? -7.983 -6.894 1.011 1.00 93.75 131 MET A O 1
ATOM 1040 N N . ASP A 1 132 ? -8.240 -8.294 2.739 1.00 95.00 132 ASP A N 1
ATOM 1041 C CA . ASP A 1 132 ? -9.163 -9.226 2.074 1.00 95.00 132 ASP A CA 1
ATOM 1042 C C . ASP A 1 132 ? -8.687 -9.601 0.647 1.00 95.00 132 ASP A C 1
ATOM 1044 O O . ASP A 1 132 ? -7.557 -10.064 0.490 1.00 95.00 132 ASP A O 1
ATOM 1048 N N . ASP A 1 133 ? -9.493 -9.402 -0.404 1.00 94.56 133 ASP A N 1
ATOM 1049 C CA . ASP A 1 133 ? -9.094 -9.673 -1.799 1.00 94.56 133 ASP A CA 1
ATOM 1050 C C . ASP A 1 133 ? -8.108 -8.643 -2.383 1.00 94.56 133 ASP A C 1
ATOM 1052 O O . ASP A 1 133 ? -7.349 -8.961 -3.305 1.00 94.56 133 ASP A O 1
ATOM 1056 N N . TYR A 1 134 ? -8.050 -7.433 -1.822 1.00 93.75 134 TYR A N 1
ATOM 1057 C CA . TYR A 1 134 ? -7.190 -6.342 -2.298 1.00 93.75 134 TYR A CA 1
ATOM 1058 C C . TYR A 1 134 ? -5.704 -6.608 -2.046 1.00 93.75 134 TYR A C 1
ATOM 1060 O O . TYR A 1 134 ? -4.847 -5.971 -2.661 1.00 93.75 134 TYR A O 1
ATOM 1068 N N . LYS A 1 135 ? -5.364 -7.606 -1.219 1.00 94.00 135 LYS A N 1
ATOM 1069 C CA . LYS A 1 135 ? -3.979 -8.082 -1.067 1.00 94.00 135 LYS A CA 1
ATOM 1070 C C . LYS A 1 135 ? -3.353 -8.537 -2.391 1.00 94.00 135 LYS A C 1
ATOM 1072 O O . LYS A 1 135 ? -2.137 -8.455 -2.541 1.00 94.00 135 LYS A O 1
ATOM 1077 N N . LYS A 1 136 ? -4.162 -8.945 -3.380 1.00 92.19 136 LYS A N 1
ATOM 1078 C CA . LYS A 1 136 ? -3.686 -9.299 -4.730 1.00 92.19 136 LYS A CA 1
ATOM 1079 C C . LYS A 1 136 ? -2.992 -8.125 -5.419 1.00 92.19 136 LYS A C 1
ATOM 1081 O O . LYS A 1 136 ? -1.928 -8.315 -5.995 1.00 92.19 136 LYS A O 1
ATOM 1086 N N . ILE A 1 137 ? -3.524 -6.910 -5.273 1.00 90.56 137 ILE A N 1
ATOM 1087 C CA . ILE A 1 137 ? -2.923 -5.686 -5.830 1.00 90.56 137 ILE A CA 1
ATOM 1088 C C . ILE A 1 137 ? -1.523 -5.478 -5.239 1.00 90.56 137 ILE A C 1
ATOM 1090 O O . ILE A 1 137 ? -0.562 -5.195 -5.956 1.00 90.56 137 ILE A O 1
ATOM 1094 N N . PHE A 1 138 ? -1.385 -5.677 -3.926 1.00 91.19 138 PHE A N 1
ATOM 1095 C CA . PHE A 1 138 ? -0.097 -5.594 -3.241 1.00 91.19 138 PHE A CA 1
ATOM 1096 C C . PHE A 1 138 ? 0.891 -6.667 -3.730 1.00 91.19 138 PHE A C 1
ATOM 1098 O O . PHE A 1 138 ? 2.047 -6.352 -4.021 1.00 91.19 138 PHE A O 1
ATOM 1105 N N . TYR A 1 139 ? 0.445 -7.916 -3.878 1.00 91.25 139 TYR A N 1
ATOM 1106 C CA . TYR A 1 139 ? 1.295 -9.016 -4.343 1.00 91.25 139 TYR A CA 1
ATOM 1107 C C . TYR A 1 139 ? 1.709 -8.888 -5.810 1.00 91.25 139 TYR A C 1
ATOM 1109 O O . TYR A 1 139 ? 2.850 -9.208 -6.138 1.00 91.25 139 TYR A O 1
ATOM 1117 N N . ASN A 1 140 ? 0.849 -8.359 -6.681 1.00 89.38 140 ASN A N 1
ATOM 1118 C CA . ASN A 1 140 ? 1.207 -8.113 -8.079 1.00 89.38 140 ASN A CA 1
ATOM 1119 C C . ASN A 1 140 ? 2.358 -7.098 -8.181 1.00 89.38 140 ASN A C 1
ATOM 1121 O O . ASN A 1 140 ? 3.297 -7.293 -8.953 1.00 89.38 140 ASN A O 1
ATOM 1125 N N . ARG A 1 141 ? 2.332 -6.056 -7.339 1.00 88.69 141 ARG A N 1
ATOM 1126 C CA . ARG A 1 141 ? 3.328 -4.973 -7.323 1.00 88.69 141 ARG A CA 1
ATOM 1127 C C . ARG A 1 141 ? 4.640 -5.339 -6.641 1.00 88.69 141 ARG A C 1
ATOM 1129 O O . ARG A 1 141 ? 5.680 -4.802 -7.017 1.00 88.69 141 ARG A O 1
ATOM 1136 N N . ASN A 1 142 ? 4.610 -6.219 -5.644 1.00 89.19 142 ASN A N 1
ATOM 1137 C CA . ASN A 1 142 ? 5.784 -6.618 -4.872 1.00 89.19 142 ASN A CA 1
ATOM 1138 C C . ASN A 1 142 ? 5.997 -8.135 -4.964 1.00 89.19 142 ASN A C 1
ATOM 1140 O O . ASN A 1 142 ? 5.440 -8.913 -4.183 1.00 89.19 142 ASN A O 1
ATOM 1144 N N . LYS A 1 143 ? 6.869 -8.557 -5.892 1.00 88.19 143 LYS A N 1
ATOM 1145 C CA . LYS A 1 143 ? 7.143 -9.984 -6.142 1.00 88.19 143 LYS A CA 1
ATOM 1146 C C . LYS A 1 143 ? 7.717 -10.691 -4.909 1.00 88.19 143 LYS A C 1
ATOM 1148 O O . LYS A 1 143 ? 7.436 -11.868 -4.691 1.00 88.19 143 LYS A O 1
ATOM 1153 N N . LYS A 1 144 ? 8.480 -9.988 -4.064 1.00 88.38 144 LYS A N 1
ATOM 1154 C CA . LYS A 1 144 ? 9.010 -10.555 -2.815 1.00 88.38 144 LYS A CA 1
ATOM 1155 C C . LYS A 1 144 ? 7.888 -10.858 -1.824 1.00 88.38 144 LYS A C 1
ATOM 1157 O O . LYS A 1 144 ? 7.859 -11.946 -1.253 1.00 88.38 144 LYS A O 1
ATOM 1162 N N . ALA A 1 145 ? 6.942 -9.934 -1.663 1.00 90.44 145 ALA A N 1
ATOM 1163 C CA . ALA A 1 145 ? 5.762 -10.147 -0.830 1.00 90.44 145 ALA A CA 1
ATOM 1164 C C . ALA A 1 145 ? 4.900 -11.308 -1.350 1.00 90.44 145 ALA A C 1
ATOM 1166 O O . ALA A 1 145 ? 4.470 -12.146 -0.558 1.00 90.44 145 ALA A O 1
ATOM 1167 N N . ALA A 1 146 ? 4.718 -11.407 -2.671 1.00 91.31 146 ALA A N 1
ATOM 1168 C CA . ALA A 1 146 ? 4.009 -12.523 -3.296 1.00 91.31 146 ALA A CA 1
ATOM 1169 C C . ALA A 1 146 ? 4.670 -13.878 -2.996 1.00 91.31 146 ALA A C 1
ATOM 1171 O O . ALA A 1 146 ? 3.982 -14.842 -2.662 1.00 91.31 146 ALA A O 1
ATOM 1172 N N . THR A 1 147 ? 6.003 -13.951 -3.062 1.00 91.88 147 THR A N 1
ATOM 1173 C CA . THR A 1 147 ? 6.761 -15.161 -2.706 1.00 91.88 147 THR A CA 1
ATOM 1174 C C . THR A 1 147 ? 6.557 -15.533 -1.239 1.00 91.88 147 THR A C 1
ATOM 1176 O O . THR A 1 147 ? 6.198 -16.673 -0.953 1.00 91.88 147 THR A O 1
ATOM 1179 N N . VAL A 1 148 ? 6.683 -14.570 -0.320 1.00 91.56 148 VAL A N 1
ATOM 1180 C CA . VAL A 1 148 ? 6.466 -14.792 1.121 1.00 91.56 148 VAL A CA 1
ATOM 1181 C C . VAL A 1 148 ? 5.043 -15.285 1.413 1.00 91.56 148 VAL A C 1
ATOM 1183 O O . VAL A 1 148 ? 4.858 -16.198 2.220 1.00 91.56 148 VAL A O 1
ATOM 1186 N N . ALA A 1 149 ? 4.034 -14.717 0.746 1.00 93.25 149 ALA A N 1
ATOM 1187 C CA . ALA A 1 149 ? 2.642 -15.145 0.873 1.00 93.25 149 ALA A CA 1
ATOM 1188 C C . ALA A 1 149 ? 2.437 -16.577 0.350 1.00 93.25 149 ALA A C 1
ATOM 1190 O O . ALA A 1 149 ? 1.872 -17.420 1.049 1.00 93.25 149 ALA A O 1
ATOM 1191 N N . ARG A 1 150 ? 2.964 -16.885 -0.844 1.00 93.62 150 ARG A N 1
ATOM 1192 C CA . ARG A 1 150 ? 2.876 -18.214 -1.471 1.00 93.62 150 ARG A CA 1
ATOM 1193 C C . ARG A 1 150 ? 3.549 -19.300 -0.632 1.00 93.62 150 ARG A C 1
ATOM 1195 O O . ARG A 1 150 ? 3.007 -20.392 -0.497 1.00 93.62 150 ARG A O 1
ATOM 1202 N N . GLU A 1 151 ? 4.712 -18.999 -0.066 1.00 93.56 151 GLU A N 1
ATOM 1203 C CA . GLU A 1 151 ? 5.482 -19.917 0.783 1.00 93.56 151 GLU A CA 1
ATOM 1204 C C . GLU A 1 151 ? 4.957 -19.986 2.222 1.00 93.56 151 GLU A C 1
ATOM 1206 O O . GLU A 1 151 ? 5.434 -20.799 3.012 1.00 93.56 151 GLU A O 1
ATOM 1211 N N . LYS A 1 152 ? 3.984 -19.138 2.584 1.00 91.31 152 LYS A N 1
ATOM 1212 C CA . LYS A 1 152 ? 3.468 -18.986 3.953 1.00 91.31 152 LYS A CA 1
ATOM 1213 C C . LYS A 1 152 ? 4.569 -18.732 4.992 1.00 91.31 152 LYS A C 1
ATOM 1215 O O . LYS A 1 152 ? 4.411 -19.030 6.176 1.00 91.31 152 LYS A O 1
ATOM 1220 N N . SER A 1 153 ? 5.675 -18.117 4.574 1.00 90.38 153 SER A N 1
ATOM 1221 C CA . SER A 1 153 ? 6.829 -17.818 5.431 1.00 90.38 153 SER A CA 1
ATOM 1222 C C . SER A 1 153 ? 6.609 -16.585 6.325 1.00 90.38 153 SER A C 1
ATOM 1224 O O . SER A 1 153 ? 7.476 -16.203 7.112 1.00 90.38 153 SER A O 1
ATOM 1226 N N . TYR A 1 154 ? 5.409 -15.992 6.290 1.00 88.75 154 TYR A N 1
ATOM 1227 C CA . TYR A 1 154 ? 5.018 -14.852 7.121 1.00 88.75 154 TYR A CA 1
ATOM 1228 C C . TYR A 1 154 ? 4.681 -15.202 8.582 1.00 88.75 154 TYR A C 1
ATOM 1230 O O . TYR A 1 154 ? 4.631 -14.311 9.437 1.00 88.75 154 TYR A O 1
ATOM 1238 N N . GLY A 1 155 ? 4.596 -16.490 8.925 1.00 88.69 155 GLY A N 1
ATOM 1239 C CA . GLY A 1 155 ? 4.319 -16.983 10.281 1.00 88.69 155 GLY A CA 1
ATOM 1240 C C . GLY A 1 155 ? 2.832 -17.005 10.638 1.00 88.69 155 GLY A C 1
ATOM 1241 O O . GLY A 1 155 ? 1.986 -16.618 9.839 1.00 88.69 155 GLY A O 1
ATOM 1242 N N . ASP A 1 156 ? 2.514 -17.445 11.857 1.00 89.06 156 ASP A N 1
ATOM 1243 C CA . ASP A 1 156 ? 1.124 -17.613 12.295 1.00 89.06 156 ASP A CA 1
ATOM 1244 C C . ASP A 1 156 ? 0.406 -16.264 12.489 1.00 89.06 156 ASP A C 1
ATOM 1246 O O . ASP A 1 156 ? 0.960 -15.321 13.067 1.00 89.06 156 ASP A O 1
ATOM 1250 N N . ILE A 1 157 ? -0.823 -16.182 11.979 1.00 92.88 157 ILE A N 1
ATOM 1251 C CA . ILE A 1 157 ? -1.733 -15.027 12.055 1.00 92.88 157 ILE A CA 1
ATOM 1252 C C . ILE A 1 157 ? -3.086 -15.400 12.683 1.00 92.88 157 ILE A C 1
ATOM 1254 O O . ILE A 1 157 ? -4.008 -14.586 12.693 1.00 92.88 157 ILE A O 1
ATOM 1258 N N . SER A 1 158 ? -3.223 -16.621 13.211 1.00 92.06 158 SER A N 1
ATOM 1259 C CA . SER A 1 158 ? -4.486 -17.155 13.734 1.00 92.06 158 SER A CA 1
ATOM 1260 C C . SER A 1 158 ? -5.095 -16.270 14.822 1.00 92.06 158 SER A C 1
ATOM 1262 O O . SER A 1 158 ? -6.299 -16.036 14.824 1.00 92.06 158 SER A O 1
ATOM 1264 N N . GLU A 1 159 ? -4.273 -15.726 15.720 1.00 89.00 159 GLU A N 1
ATOM 1265 C CA . GLU A 1 159 ? -4.740 -14.831 16.788 1.00 89.00 159 GLU A CA 1
ATOM 1266 C C . GLU A 1 159 ? -5.285 -13.501 16.246 1.00 89.00 159 GLU A C 1
ATOM 1268 O O . GLU A 1 159 ? -6.303 -13.006 16.727 1.00 89.00 159 GLU A O 1
ATOM 1273 N N . HIS A 1 160 ? -4.669 -12.948 15.196 1.00 87.50 160 HIS A N 1
ATOM 1274 C CA . HIS A 1 160 ? -5.147 -11.728 14.539 1.00 87.50 160 HIS A CA 1
ATOM 1275 C C . HIS A 1 160 ? -6.471 -11.959 13.804 1.00 87.50 160 HIS A C 1
ATOM 1277 O O . HIS A 1 160 ? -7.366 -11.118 13.875 1.00 87.50 160 HIS A O 1
ATOM 1283 N N . LEU A 1 161 ? -6.635 -13.117 13.158 1.00 92.12 161 LEU A N 1
ATOM 1284 C CA . LEU A 1 161 ? -7.893 -13.497 12.508 1.00 92.12 161 LEU A CA 1
ATOM 1285 C C . LEU A 1 161 ? -9.024 -13.696 13.528 1.00 92.12 161 LEU A C 1
ATOM 1287 O O . LEU A 1 161 ? -10.110 -13.145 13.351 1.00 92.12 161 LEU A O 1
ATOM 1291 N N . LYS A 1 162 ? -8.755 -14.396 14.640 1.00 92.69 162 LYS A N 1
ATOM 1292 C CA . LYS A 1 162 ? -9.715 -14.544 15.749 1.00 92.69 162 LYS A CA 1
ATOM 1293 C C . LYS A 1 162 ? -10.107 -13.197 16.346 1.00 92.69 162 LYS A C 1
ATOM 1295 O O . LYS A 1 162 ? -11.263 -13.000 16.707 1.00 92.69 162 LYS A O 1
ATOM 1300 N N . LEU A 1 163 ? -9.160 -12.263 16.462 1.00 86.62 163 LEU A N 1
ATOM 1301 C CA . LEU A 1 163 ? -9.442 -10.912 16.940 1.00 86.62 163 LEU A CA 1
ATOM 1302 C C . LEU A 1 163 ? -10.387 -10.169 15.985 1.00 86.62 163 LEU A C 1
ATOM 1304 O O . LEU A 1 163 ? -11.369 -9.590 16.451 1.00 86.62 163 LEU A O 1
ATOM 1308 N N . LYS A 1 164 ? -10.122 -10.225 14.672 1.00 90.31 164 LYS A N 1
ATOM 1309 C CA . LYS A 1 164 ? -10.974 -9.623 13.632 1.00 90.31 164 LYS A CA 1
ATOM 1310 C C . LYS A 1 164 ? -12.409 -10.157 13.708 1.00 90.31 164 LYS A C 1
ATOM 1312 O O . LYS A 1 164 ? -13.358 -9.377 13.665 1.00 90.31 164 LYS A O 1
ATOM 1317 N N . GLU A 1 165 ? -12.563 -11.468 13.892 1.00 92.94 165 GLU A N 1
ATOM 1318 C CA . GLU A 1 165 ? -13.867 -12.121 14.054 1.00 92.94 165 GLU A CA 1
ATOM 1319 C C . GLU A 1 165 ? -14.558 -11.720 15.367 1.00 92.94 165 GLU A C 1
ATOM 1321 O O . GLU A 1 165 ? -15.720 -11.309 15.365 1.00 92.94 165 GLU A O 1
ATOM 1326 N N . LYS A 1 166 ? -13.832 -11.767 16.491 1.00 92.62 166 LYS A N 1
ATOM 1327 C CA . LYS A 1 166 ? -14.353 -11.431 17.824 1.00 92.62 166 LYS A CA 1
ATOM 1328 C C . LYS A 1 166 ? -14.876 -9.997 17.899 1.00 92.62 166 LYS A C 1
ATOM 1330 O O . LYS A 1 166 ? -15.921 -9.766 18.503 1.00 92.62 166 LYS A O 1
ATOM 1335 N N . LEU A 1 167 ? -14.153 -9.049 17.306 1.00 88.06 167 LEU A N 1
ATOM 1336 C CA . LEU A 1 167 ? -14.531 -7.635 17.266 1.00 88.06 167 LEU A CA 1
ATOM 1337 C C . LEU A 1 167 ? -15.563 -7.319 16.173 1.00 88.06 167 LEU A C 1
ATOM 1339 O O . LEU A 1 167 ? -16.033 -6.188 16.102 1.00 88.06 167 LEU A O 1
ATOM 1343 N N . ARG A 1 168 ? -15.945 -8.304 15.343 1.00 93.06 168 ARG A N 1
ATOM 1344 C CA . ARG A 1 168 ? -16.886 -8.142 14.222 1.00 93.06 168 ARG A CA 1
ATOM 1345 C C . ARG A 1 168 ? -16.486 -6.991 13.295 1.00 93.06 168 ARG A C 1
ATOM 1347 O O . ARG A 1 168 ? -17.325 -6.182 12.895 1.00 93.06 168 ARG A O 1
ATOM 1354 N N . CYS A 1 169 ? -15.195 -6.915 12.979 1.00 92.69 169 CYS A N 1
ATOM 1355 C CA . CYS A 1 169 ? -14.668 -5.840 12.150 1.00 92.69 169 CYS A CA 1
ATOM 1356 C C . CYS A 1 169 ? -15.248 -5.905 10.728 1.00 92.69 169 CYS A C 1
ATOM 1358 O O . CYS A 1 169 ? -15.555 -6.976 10.198 1.00 92.69 169 CYS A O 1
ATOM 1360 N N . ARG A 1 170 ? -15.386 -4.735 10.108 1.00 95.06 170 ARG A N 1
ATOM 1361 C CA . ARG A 1 170 ? -15.788 -4.547 8.713 1.00 95.06 170 ARG A CA 1
ATOM 1362 C C . ARG A 1 170 ? -14.726 -5.106 7.758 1.00 95.06 170 ARG A C 1
ATOM 1364 O O . ARG A 1 170 ? -13.597 -5.379 8.161 1.00 95.06 170 ARG A O 1
ATOM 1371 N N . ASN A 1 171 ? -15.105 -5.285 6.494 1.00 95.81 171 ASN A N 1
ATOM 1372 C CA . ASN A 1 171 ? -14.203 -5.715 5.424 1.00 95.81 171 ASN A CA 1
ATOM 1373 C C . ASN A 1 171 ? -13.448 -4.522 4.808 1.00 95.81 171 ASN A C 1
ATOM 1375 O O . ASN A 1 171 ? -13.750 -3.359 5.086 1.00 95.81 171 ASN A O 1
ATOM 1379 N N . PHE A 1 172 ? -12.439 -4.806 3.991 1.00 95.25 172 PHE A N 1
ATOM 1380 C CA . PHE A 1 172 ? -11.592 -3.777 3.392 1.00 95.25 172 PHE A CA 1
ATOM 1381 C C . PHE A 1 172 ? -12.329 -2.941 2.338 1.00 95.25 172 PHE A C 1
ATOM 1383 O O . PHE A 1 172 ? -12.047 -1.754 2.194 1.00 95.25 172 PHE A O 1
ATOM 1390 N N . SER A 1 173 ? -13.321 -3.519 1.651 1.00 94.75 173 SER A N 1
ATOM 1391 C CA . SER A 1 173 ? -14.200 -2.767 0.744 1.00 94.75 173 SER A CA 1
ATOM 1392 C C . SER A 1 173 ? -14.911 -1.634 1.481 1.00 94.75 173 SER A C 1
ATOM 1394 O O . SER A 1 173 ? -14.846 -0.489 1.047 1.00 94.75 173 SER A O 1
ATOM 1396 N N . TRP A 1 174 ? -15.480 -1.914 2.661 1.00 94.88 174 TRP A N 1
ATOM 1397 C CA . TRP A 1 174 ? -16.104 -0.893 3.502 1.00 94.88 174 TRP A CA 1
ATOM 1398 C C . TRP A 1 174 ? -15.116 0.218 3.872 1.00 94.88 174 TRP A C 1
ATOM 1400 O O . TRP A 1 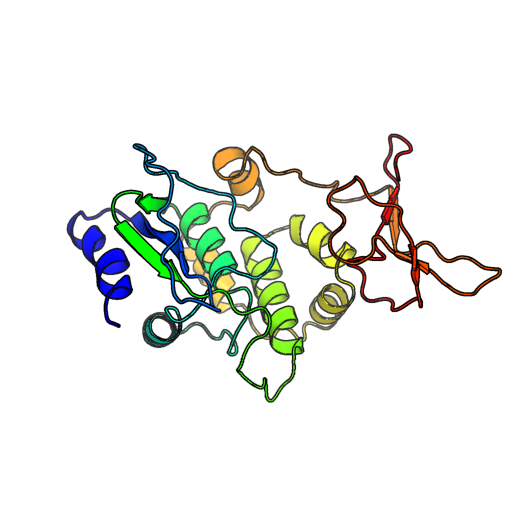174 ? -15.482 1.390 3.841 1.00 94.88 174 TRP A O 1
ATOM 1410 N N . TYR A 1 175 ? -13.861 -0.124 4.178 1.00 90.00 175 TYR A N 1
ATOM 1411 C CA . TYR A 1 175 ? -12.827 0.869 4.477 1.00 90.00 175 TYR A CA 1
ATOM 1412 C C . TYR A 1 175 ? -12.555 1.801 3.283 1.00 90.00 175 TYR A C 1
ATOM 1414 O O . TYR A 1 175 ? -12.529 3.020 3.454 1.00 90.00 175 TYR A O 1
ATOM 1422 N N . LEU A 1 176 ? -12.417 1.265 2.069 1.00 91.06 176 LEU A N 1
ATOM 1423 C CA . LEU A 1 176 ? -12.217 2.079 0.863 1.00 91.06 176 LEU A CA 1
ATOM 1424 C C . LEU A 1 176 ? -13.451 2.934 0.526 1.00 91.06 176 LEU A C 1
ATOM 1426 O O . LEU A 1 176 ? -13.312 4.083 0.124 1.00 91.06 176 LEU A O 1
ATOM 1430 N N . GLU A 1 177 ? -14.654 2.411 0.751 1.00 91.56 177 GLU A N 1
ATOM 1431 C CA . GLU A 1 177 ? -15.916 3.099 0.446 1.00 91.56 177 GLU A CA 1
ATOM 1432 C C . GLU A 1 177 ? -16.328 4.153 1.486 1.00 91.56 177 GLU A C 1
ATOM 1434 O O . GLU A 1 177 ? -17.092 5.058 1.159 1.00 91.56 177 GLU A O 1
ATOM 1439 N N . ASN A 1 178 ? -15.872 4.039 2.740 1.00 86.62 178 ASN A N 1
ATOM 1440 C CA . ASN A 1 178 ? -16.347 4.887 3.846 1.00 86.62 178 ASN A CA 1
ATOM 1441 C C . ASN A 1 178 ? -15.243 5.725 4.499 1.00 86.62 178 ASN A C 1
ATOM 1443 O O . ASN A 1 178 ? -15.544 6.761 5.087 1.00 86.62 178 ASN A O 1
ATOM 1447 N N . VAL A 1 179 ? -13.985 5.280 4.439 1.00 84.19 179 VAL A N 1
ATOM 1448 C CA . VAL A 1 179 ? -12.866 5.916 5.153 1.00 84.19 179 VAL A CA 1
ATOM 1449 C C . VAL A 1 179 ? -11.866 6.548 4.193 1.00 84.19 179 VAL A C 1
ATOM 1451 O O . VAL A 1 179 ? -11.419 7.665 4.448 1.00 84.19 179 VAL A O 1
ATOM 1454 N N . TYR A 1 180 ? -11.501 5.861 3.107 1.00 85.50 180 TYR A N 1
ATOM 1455 C CA . TYR A 1 180 ? -10.513 6.357 2.143 1.00 85.50 180 TYR A CA 1
ATOM 1456 C C . TYR A 1 180 ? -11.074 6.439 0.716 1.00 85.50 180 TYR A C 1
ATOM 1458 O O . TYR A 1 180 ? -10.571 5.811 -0.213 1.00 85.50 180 TYR A O 1
ATOM 1466 N N . THR A 1 181 ? -12.132 7.237 0.563 1.00 86.56 181 THR A N 1
ATOM 1467 C CA . THR A 1 181 ? -12.939 7.361 -0.666 1.00 86.56 181 THR A CA 1
ATOM 1468 C C . THR A 1 181 ? -12.211 7.971 -1.861 1.00 86.56 181 THR A C 1
ATOM 1470 O O . THR A 1 181 ? -12.587 7.751 -3.006 1.00 86.56 181 THR A O 1
ATOM 1473 N N . GLU A 1 182 ? -11.172 8.758 -1.606 1.00 83.81 182 GLU A N 1
ATOM 1474 C CA . GLU A 1 182 ? -10.356 9.432 -2.612 1.00 83.81 182 GLU A CA 1
ATOM 1475 C C . GLU A 1 182 ? -9.197 8.563 -3.124 1.00 83.81 182 GLU A C 1
ATOM 1477 O O . GLU A 1 182 ? -8.408 9.004 -3.962 1.00 83.81 182 GLU A O 1
ATOM 1482 N N . ALA A 1 183 ? -9.061 7.339 -2.608 1.00 81.56 183 ALA A N 1
ATOM 1483 C CA . ALA A 1 183 ? -8.018 6.421 -3.024 1.00 81.56 183 ALA A CA 1
ATOM 1484 C C . ALA A 1 183 ? -8.231 5.956 -4.469 1.00 81.56 183 ALA A C 1
ATOM 1486 O O . ALA A 1 183 ? -9.297 5.462 -4.833 1.00 81.56 183 ALA A O 1
ATOM 1487 N N . PHE A 1 184 ? -7.171 6.020 -5.276 1.00 84.50 184 PHE A N 1
ATOM 1488 C CA . PHE A 1 184 ? -7.127 5.271 -6.526 1.00 84.50 184 PHE A CA 1
ATOM 1489 C C . PHE A 1 184 ? -6.940 3.783 -6.213 1.00 84.50 184 PHE A C 1
ATOM 1491 O O . PHE A 1 184 ? -5.919 3.389 -5.640 1.00 84.50 184 PHE A O 1
ATOM 1498 N N . VAL A 1 185 ? -7.921 2.965 -6.590 1.00 86.25 185 VAL A N 1
ATOM 1499 C CA . VAL A 1 185 ? -7.901 1.513 -6.393 1.00 86.25 185 VAL A CA 1
ATOM 1500 C C . VAL A 1 185 ? -7.709 0.844 -7.756 1.00 86.25 185 VAL A C 1
ATOM 1502 O O . VAL A 1 185 ? -8.615 0.920 -8.582 1.00 86.25 185 VAL A O 1
ATOM 1505 N N . PRO A 1 186 ? -6.547 0.212 -8.010 1.00 85.31 186 PRO A N 1
ATOM 1506 C CA . PRO A 1 186 ? -6.315 -0.549 -9.235 1.00 85.31 186 PRO A CA 1
ATOM 1507 C C . PRO A 1 186 ? -7.275 -1.731 -9.378 1.00 85.31 186 PRO A C 1
ATOM 1509 O O . PRO A 1 186 ? -7.812 -2.235 -8.386 1.00 85.31 186 PRO A O 1
ATOM 1512 N N . ASP A 1 187 ? -7.411 -2.231 -10.603 1.00 84.38 187 ASP A N 1
ATOM 1513 C CA . ASP A 1 187 ? -8.180 -3.440 -10.872 1.00 84.38 187 ASP A CA 1
ATOM 1514 C C . ASP A 1 187 ? -7.611 -4.637 -10.096 1.00 84.38 187 ASP A C 1
ATOM 1516 O O . ASP A 1 187 ? -6.404 -4.883 -10.066 1.00 84.38 187 ASP A O 1
ATOM 1520 N N . LEU A 1 188 ? -8.493 -5.438 -9.488 1.00 85.56 188 LEU A N 1
ATOM 1521 C CA . LEU A 1 188 ? -8.088 -6.660 -8.780 1.00 85.56 188 LEU A CA 1
ATOM 1522 C C . LEU A 1 188 ? -7.482 -7.708 -9.726 1.00 85.56 188 LEU A C 1
ATOM 1524 O O . LEU A 1 188 ? -6.649 -8.510 -9.302 1.00 85.56 188 LEU A O 1
ATOM 1528 N N . ASN A 1 189 ? -7.919 -7.708 -10.989 1.00 84.56 189 ASN A N 1
ATOM 1529 C CA . ASN A 1 189 ? -7.494 -8.641 -12.029 1.00 84.56 189 ASN A CA 1
ATOM 1530 C C . ASN A 1 189 ? -7.151 -7.861 -13.315 1.00 84.56 189 ASN A C 1
ATOM 1532 O O . ASN A 1 189 ? -7.973 -7.827 -14.235 1.00 84.56 189 ASN A O 1
ATOM 1536 N N . PRO A 1 190 ? -5.976 -7.211 -13.384 1.00 84.62 190 PRO A N 1
ATOM 1537 C CA . PRO A 1 190 ? -5.538 -6.530 -14.601 1.00 84.62 190 PRO A CA 1
ATOM 1538 C C . PRO A 1 190 ? -5.336 -7.534 -15.749 1.00 84.62 190 PRO A C 1
ATOM 1540 O O . PRO A 1 190 ? -5.013 -8.700 -15.510 1.00 84.62 190 PRO A O 1
ATOM 1543 N N . VAL A 1 191 ? -5.513 -7.084 -17.000 1.00 87.50 191 VAL A N 1
ATOM 1544 C CA . VAL A 1 191 ? -5.425 -7.948 -18.198 1.00 87.50 191 VAL A CA 1
ATOM 1545 C C . VAL A 1 191 ? -4.022 -8.531 -18.334 1.00 87.50 191 VAL A C 1
ATOM 1547 O O . VAL A 1 191 ? -3.855 -9.736 -18.519 1.00 87.50 191 VAL A O 1
ATOM 1550 N N . LEU A 1 192 ? -3.010 -7.671 -18.220 1.00 89.25 192 LEU A N 1
ATOM 1551 C CA . LEU A 1 192 ? -1.607 -8.053 -18.133 1.00 89.25 192 LEU A CA 1
ATOM 1552 C C . LEU A 1 192 ? -0.929 -7.172 -17.091 1.00 89.25 192 LEU A C 1
ATOM 1554 O O . LEU A 1 192 ? -1.276 -6.007 -16.923 1.00 89.25 192 LEU A O 1
ATOM 1558 N N . PHE A 1 193 ? 0.066 -7.720 -16.410 1.00 91.62 193 PHE A N 1
ATOM 1559 C CA . PHE A 1 193 ? 0.903 -6.964 -15.491 1.00 91.62 193 PHE A CA 1
ATOM 1560 C C . PHE A 1 193 ? 2.303 -7.569 -15.448 1.00 91.62 193 PHE A C 1
ATOM 1562 O O . PHE A 1 193 ? 2.479 -8.773 -15.656 1.00 91.62 193 PHE A O 1
ATOM 1569 N N . GLY A 1 194 ? 3.312 -6.748 -15.174 1.00 91.56 194 GLY A N 1
ATOM 1570 C CA . GLY A 1 194 ? 4.687 -7.217 -15.038 1.00 91.56 194 GLY A CA 1
ATOM 1571 C C . GLY A 1 194 ? 5.725 -6.176 -15.426 1.00 91.56 194 GLY A C 1
ATOM 1572 O O . GLY A 1 194 ? 5.484 -4.976 -15.341 1.00 91.56 194 GLY A O 1
ATOM 1573 N N . SER A 1 195 ? 6.902 -6.658 -15.826 1.00 92.38 195 SER A N 1
ATOM 1574 C CA . SER A 1 195 ? 8.012 -5.826 -16.283 1.00 92.38 195 SER A CA 1
ATOM 1575 C C . SER A 1 195 ? 8.117 -5.817 -17.806 1.00 92.38 195 SER A C 1
ATOM 1577 O O . SER A 1 195 ? 7.930 -6.837 -18.471 1.00 92.38 195 SER A O 1
ATOM 1579 N N . LEU A 1 196 ? 8.458 -4.654 -18.363 1.00 93.94 196 LEU A N 1
ATOM 1580 C CA . LEU A 1 196 ? 8.683 -4.480 -19.795 1.00 93.94 196 LEU A CA 1
ATOM 1581 C C . LEU A 1 196 ? 10.171 -4.592 -20.105 1.00 93.94 196 LEU A C 1
ATOM 1583 O O . LEU A 1 196 ? 10.955 -3.720 -19.733 1.00 93.94 196 LEU A O 1
ATOM 1587 N N . LYS A 1 197 ? 10.558 -5.668 -20.791 1.00 95.06 197 LYS A N 1
ATOM 1588 C CA . LYS A 1 197 ? 11.953 -5.972 -21.120 1.00 95.06 197 LYS A CA 1
ATOM 1589 C C . LYS A 1 197 ? 12.289 -5.587 -22.560 1.00 95.06 197 LYS A C 1
ATOM 1591 O O . LYS A 1 197 ? 11.662 -6.062 -23.503 1.00 95.06 197 LYS A O 1
ATOM 1596 N N . ASN A 1 198 ? 13.344 -4.799 -22.732 1.00 95.25 198 ASN A N 1
ATOM 1597 C CA . ASN A 1 198 ? 13.965 -4.547 -24.023 1.00 95.25 198 ASN A CA 1
ATOM 1598 C C . ASN A 1 198 ? 14.852 -5.741 -24.417 1.00 95.25 198 ASN A C 1
ATOM 1600 O O . ASN A 1 198 ? 15.830 -6.061 -23.738 1.00 95.25 198 ASN A O 1
ATOM 1604 N N . VAL A 1 199 ? 14.511 -6.399 -25.526 1.00 95.62 199 VAL A N 1
ATOM 1605 C CA . VAL A 1 199 ? 15.211 -7.601 -26.012 1.00 95.62 199 VAL A CA 1
ATOM 1606 C C . VAL A 1 199 ? 16.624 -7.288 -26.519 1.00 95.62 199 VAL A C 1
ATOM 1608 O O . VAL A 1 199 ? 17.516 -8.112 -26.352 1.00 95.62 199 VAL A O 1
ATOM 1611 N N . ALA A 1 200 ? 16.852 -6.102 -27.092 1.00 95.75 200 ALA A N 1
ATOM 1612 C CA . ALA A 1 200 ? 18.140 -5.731 -27.679 1.00 95.75 200 ALA A CA 1
ATOM 1613 C C . ALA A 1 200 ? 19.200 -5.415 -26.615 1.00 95.75 200 ALA A C 1
ATOM 1615 O O . ALA A 1 200 ? 20.356 -5.806 -26.753 1.00 95.75 200 ALA A O 1
ATOM 1616 N N . THR A 1 201 ? 18.810 -4.716 -25.549 1.00 94.81 201 THR A N 1
ATOM 1617 C CA . THR A 1 201 ? 19.729 -4.267 -24.489 1.00 94.81 201 THR A CA 1
ATOM 1618 C C . THR A 1 201 ? 19.675 -5.129 -23.232 1.00 94.81 201 THR A C 1
ATOM 1620 O O . THR A 1 201 ? 20.487 -4.936 -22.331 1.00 94.81 201 THR A O 1
ATOM 1623 N N . ASN A 1 202 ? 18.732 -6.074 -23.149 1.00 94.06 202 ASN A N 1
ATOM 1624 C CA . ASN A 1 202 ? 18.482 -6.903 -21.966 1.00 94.06 202 ASN A CA 1
ATOM 1625 C C . ASN A 1 202 ? 18.205 -6.072 -20.689 1.00 94.06 202 ASN A C 1
ATOM 1627 O O . ASN A 1 202 ? 18.498 -6.510 -19.577 1.00 94.06 202 ASN A O 1
ATOM 1631 N N . THR A 1 203 ? 17.638 -4.874 -20.854 1.00 95.81 203 THR A N 1
ATOM 1632 C CA . THR A 1 203 ? 17.241 -3.951 -19.776 1.00 95.81 203 THR A CA 1
ATOM 1633 C C . THR A 1 203 ? 15.722 -3.863 -19.664 1.00 95.81 203 THR A C 1
ATOM 1635 O O . THR A 1 203 ? 15.006 -4.224 -20.597 1.00 95.81 203 THR A O 1
ATOM 1638 N N . CYS A 1 204 ? 15.218 -3.396 -18.525 1.00 95.38 204 CYS A N 1
ATOM 1639 C CA . CYS A 1 204 ? 13.793 -3.229 -18.262 1.00 95.38 204 CYS A CA 1
ATOM 1640 C C . CYS A 1 204 ? 13.419 -1.746 -18.184 1.00 95.38 204 CYS A C 1
ATOM 1642 O O . CYS A 1 204 ? 14.239 -0.917 -17.783 1.00 95.38 204 CYS A O 1
ATOM 1644 N N . LEU A 1 205 ? 12.188 -1.420 -18.582 1.00 93.81 205 LEU A N 1
ATOM 1645 C CA . LEU A 1 205 ? 11.609 -0.100 -18.355 1.00 93.81 205 LEU A CA 1
ATOM 1646 C C . LEU A 1 205 ? 11.457 0.126 -16.850 1.00 93.81 205 LEU A C 1
ATOM 1648 O O . LEU A 1 205 ? 11.012 -0.768 -16.131 1.00 93.81 205 LEU A O 1
ATOM 1652 N N . ASP A 1 206 ? 11.841 1.307 -16.389 1.00 92.81 206 ASP A N 1
ATOM 1653 C CA . ASP A 1 206 ? 11.866 1.668 -14.978 1.00 92.81 206 ASP A CA 1
ATOM 1654 C C . ASP A 1 206 ? 11.431 3.130 -14.826 1.00 92.81 206 ASP A C 1
ATOM 1656 O O . ASP A 1 206 ? 11.880 4.008 -15.570 1.00 92.81 206 ASP A O 1
ATOM 1660 N N . ILE A 1 207 ? 10.533 3.413 -13.882 1.00 89.81 207 ILE A N 1
ATOM 1661 C CA . ILE A 1 207 ? 10.038 4.781 -13.654 1.00 89.81 207 ILE A CA 1
ATOM 1662 C C . ILE A 1 207 ? 11.103 5.717 -13.058 1.00 89.81 207 ILE A C 1
ATOM 1664 O O . ILE A 1 207 ? 10.915 6.937 -13.078 1.00 89.81 207 ILE A O 1
ATOM 1668 N N . GLY A 1 208 ? 12.220 5.167 -12.569 1.00 84.19 208 GLY A N 1
ATOM 1669 C CA . GLY A 1 208 ? 13.300 5.894 -11.915 1.00 84.19 208 GLY A CA 1
ATOM 1670 C C . GLY A 1 208 ? 12.934 6.382 -10.510 1.00 84.19 208 GLY A C 1
ATOM 1671 O O . GLY A 1 208 ? 11.796 6.290 -10.049 1.00 84.19 208 GLY A O 1
ATOM 1672 N N . GLU A 1 209 ? 13.912 6.932 -9.789 1.00 77.62 209 GLU A N 1
ATOM 1673 C CA . GLU A 1 209 ? 13.655 7.473 -8.452 1.00 77.62 209 GLU A CA 1
ATOM 1674 C C . GLU A 1 209 ? 12.785 8.743 -8.509 1.00 77.62 209 GLU A C 1
ATOM 1676 O O . GLU A 1 209 ? 13.126 9.734 -9.165 1.00 77.62 209 GLU A O 1
ATOM 1681 N N . LYS A 1 210 ? 11.691 8.753 -7.733 1.00 65.81 210 LYS A N 1
ATOM 1682 C CA . LYS A 1 210 ? 10.828 9.927 -7.500 1.00 65.81 210 LYS A CA 1
ATOM 1683 C C . LYS A 1 210 ? 10.278 10.538 -8.795 1.00 65.81 210 LYS A C 1
ATOM 1685 O O . LYS A 1 210 ? 10.576 11.698 -9.127 1.00 65.81 210 LYS A O 1
ATOM 1690 N N . ASN A 1 211 ? 9.455 9.771 -9.503 1.00 70.88 211 ASN A N 1
ATOM 1691 C CA . ASN A 1 211 ? 8.737 10.233 -10.685 1.00 70.88 211 ASN A CA 1
ATOM 1692 C C . ASN A 1 211 ? 7.224 10.356 -10.418 1.00 70.88 211 ASN A C 1
ATOM 1694 O O . ASN A 1 211 ? 6.504 9.372 -10.551 1.00 70.88 211 ASN A O 1
ATOM 1698 N N . PRO A 1 212 ? 6.720 11.551 -10.061 1.00 65.00 212 PRO A N 1
ATOM 1699 C CA . PRO A 1 212 ? 5.293 11.776 -9.829 1.00 65.00 212 PRO A CA 1
ATOM 1700 C C . PRO A 1 212 ? 4.470 11.945 -11.128 1.00 65.00 212 PRO A C 1
ATOM 1702 O O . PRO A 1 212 ? 3.398 12.536 -11.081 1.00 65.00 212 PRO A O 1
ATOM 1705 N N . GLY A 1 213 ? 4.958 11.470 -12.284 1.00 66.25 213 GLY A N 1
ATOM 1706 C CA . GLY A 1 213 ? 4.220 11.512 -13.558 1.00 66.25 213 GLY A CA 1
ATOM 1707 C C . GLY A 1 213 ? 4.618 12.635 -14.526 1.00 66.25 213 GLY A C 1
ATOM 1708 O O . GLY A 1 213 ? 3.845 12.977 -15.412 1.00 66.25 213 GLY A O 1
ATOM 1709 N N . ALA A 1 214 ? 5.814 13.216 -14.378 1.00 67.38 214 ALA A N 1
ATOM 1710 C CA . ALA A 1 214 ? 6.290 14.320 -15.230 1.00 67.38 214 ALA A CA 1
ATOM 1711 C C . ALA A 1 214 ? 7.745 14.175 -15.709 1.00 67.38 214 ALA A C 1
ATOM 1713 O O . ALA A 1 214 ? 8.245 15.031 -16.440 1.00 67.38 214 ALA A O 1
ATOM 1714 N N . LYS A 1 215 ? 8.454 13.121 -15.289 1.00 79.50 215 LYS A N 1
ATOM 1715 C CA . LYS A 1 215 ? 9.813 12.829 -15.756 1.00 79.50 215 LYS A CA 1
ATOM 1716 C C . LYS A 1 215 ? 9.783 11.674 -16.745 1.00 79.50 215 LYS A C 1
ATOM 1718 O O . LYS A 1 215 ? 8.945 10.779 -16.640 1.00 79.50 215 LYS A O 1
ATOM 1723 N N . SER A 1 216 ? 10.740 11.673 -17.666 1.00 83.88 216 SER A N 1
ATOM 1724 C CA . SER A 1 216 ? 10.959 10.542 -18.561 1.00 83.88 216 SER A CA 1
ATOM 1725 C C . SER A 1 216 ? 11.274 9.273 -17.769 1.00 83.88 216 SER A C 1
ATOM 1727 O O . SER A 1 216 ? 12.036 9.309 -16.801 1.00 83.88 216 SER A O 1
ATOM 1729 N N . VAL A 1 217 ? 10.700 8.159 -18.212 1.00 90.19 217 VAL A N 1
ATOM 1730 C CA . VAL A 1 217 ? 11.078 6.812 -17.773 1.00 90.19 217 VAL A CA 1
ATOM 1731 C C . VAL A 1 217 ? 12.480 6.464 -18.278 1.00 90.19 217 VAL A C 1
ATOM 1733 O O . VAL A 1 217 ? 12.948 7.014 -19.279 1.00 90.19 217 VAL A O 1
ATOM 1736 N N . ILE A 1 218 ? 13.161 5.558 -17.582 1.00 91.75 218 ILE A N 1
ATOM 1737 C CA . ILE A 1 218 ? 14.527 5.132 -17.896 1.00 91.75 218 ILE A CA 1
ATOM 1738 C C . ILE A 1 218 ? 14.568 3.643 -18.246 1.00 91.75 218 ILE A C 1
ATOM 1740 O O . ILE A 1 218 ? 13.633 2.889 -17.986 1.00 91.75 218 ILE A O 1
ATOM 1744 N N . LEU A 1 219 ? 15.683 3.212 -18.835 1.00 92.81 219 LEU A N 1
ATOM 1745 C CA . LEU A 1 219 ? 16.025 1.797 -18.939 1.00 92.81 219 LEU A CA 1
ATOM 1746 C C . LEU A 1 219 ? 17.005 1.449 -17.822 1.00 92.81 219 LEU A C 1
ATOM 1748 O O . LEU A 1 219 ? 18.040 2.103 -17.682 1.00 92.81 219 LEU A O 1
ATOM 1752 N N . PHE A 1 220 ? 16.698 0.409 -17.055 1.00 93.06 220 PHE A N 1
ATOM 1753 C CA . PHE A 1 220 ? 17.527 -0.049 -15.945 1.00 93.06 220 PHE A CA 1
ATOM 1754 C C . PHE A 1 220 ? 17.745 -1.565 -15.991 1.00 93.06 220 PHE A C 1
ATOM 1756 O O . PHE A 1 220 ? 17.127 -2.283 -16.779 1.00 93.06 220 PHE A O 1
ATOM 1763 N N . ILE A 1 221 ? 18.665 -2.074 -15.171 1.00 93.44 221 ILE A N 1
ATOM 1764 C CA . ILE A 1 221 ? 18.895 -3.518 -15.055 1.00 93.44 221 ILE A CA 1
ATOM 1765 C C . ILE A 1 221 ? 17.602 -4.170 -14.552 1.00 93.44 221 ILE A C 1
ATOM 1767 O O . ILE A 1 221 ? 17.031 -3.733 -13.551 1.00 93.44 221 ILE A O 1
ATOM 1771 N N . CYS A 1 222 ? 17.140 -5.212 -15.246 1.00 92.44 222 CYS A N 1
ATOM 1772 C CA . CYS A 1 222 ? 15.980 -5.986 -14.816 1.00 92.44 222 CYS A CA 1
ATOM 1773 C C . CYS A 1 222 ? 16.274 -6.623 -13.453 1.00 92.44 222 CYS A C 1
ATOM 1775 O O . CYS A 1 222 ? 17.188 -7.439 -13.346 1.00 92.44 222 CYS A O 1
ATOM 1777 N N . HIS A 1 223 ? 15.520 -6.245 -12.422 1.00 89.44 223 HIS A N 1
ATOM 1778 C CA . HIS A 1 223 ? 15.781 -6.697 -11.050 1.00 89.44 223 HIS A CA 1
ATOM 1779 C C . HIS A 1 223 ? 14.647 -7.534 -10.448 1.00 89.44 223 HIS A C 1
ATOM 1781 O O . HIS A 1 223 ? 14.761 -7.962 -9.306 1.00 89.44 223 HIS A O 1
ATOM 1787 N N . ASP A 1 224 ? 13.548 -7.755 -11.178 1.00 83.69 224 ASP A N 1
ATOM 1788 C CA . ASP A 1 224 ? 12.450 -8.656 -10.787 1.00 83.69 224 ASP A CA 1
ATOM 1789 C C . ASP A 1 224 ? 11.900 -8.447 -9.363 1.00 83.69 224 ASP A C 1
ATOM 1791 O O . ASP A 1 224 ? 11.353 -9.355 -8.744 1.00 83.69 224 ASP A O 1
ATOM 1795 N N . MET A 1 225 ? 11.990 -7.226 -8.838 1.00 83.25 225 MET A N 1
ATOM 1796 C CA . MET A 1 225 ? 11.422 -6.896 -7.523 1.00 83.25 225 MET A CA 1
ATOM 1797 C C . MET A 1 225 ? 9.960 -6.446 -7.634 1.00 83.25 225 MET A C 1
ATOM 1799 O O . MET A 1 225 ? 9.214 -6.506 -6.657 1.00 83.25 225 MET A O 1
ATOM 1803 N N . GLY A 1 226 ? 9.535 -6.030 -8.830 1.00 77.69 226 GLY A N 1
ATOM 1804 C CA . GLY A 1 226 ? 8.351 -5.189 -8.985 1.00 77.69 226 GLY A CA 1
ATOM 1805 C C . GLY A 1 226 ? 8.665 -3.761 -8.531 1.00 77.69 226 GLY A C 1
ATOM 1806 O O . GLY A 1 226 ? 9.827 -3.354 -8.560 1.00 77.69 226 GLY A O 1
ATOM 1807 N N . ILE A 1 227 ? 7.666 -3.005 -8.089 1.00 84.25 227 ILE A N 1
ATOM 1808 C CA . ILE A 1 227 ? 7.801 -1.602 -7.665 1.00 84.25 227 ILE A CA 1
ATOM 1809 C C . ILE A 1 227 ? 8.051 -0.673 -8.865 1.00 84.25 227 ILE A C 1
ATOM 1811 O O . ILE A 1 227 ? 7.105 -0.341 -9.569 1.00 84.25 227 ILE A O 1
ATOM 1815 N N . ASN A 1 228 ? 9.299 -0.280 -9.139 1.00 88.31 228 ASN A N 1
ATOM 1816 C CA . ASN A 1 228 ? 9.601 0.714 -10.177 1.00 88.31 228 ASN A CA 1
ATOM 1817 C C . ASN A 1 228 ? 9.565 0.143 -11.604 1.00 88.31 228 ASN A C 1
ATOM 1819 O O . ASN A 1 228 ? 9.453 0.892 -12.571 1.00 88.31 228 ASN A O 1
ATOM 1823 N N . GLN A 1 229 ? 9.657 -1.182 -11.726 1.00 91.81 229 GLN A N 1
ATOM 1824 C CA . GLN A 1 229 ? 9.589 -1.916 -12.996 1.00 91.81 229 GLN A CA 1
ATOM 1825 C C . GLN A 1 229 ? 8.243 -2.626 -13.175 1.00 91.81 22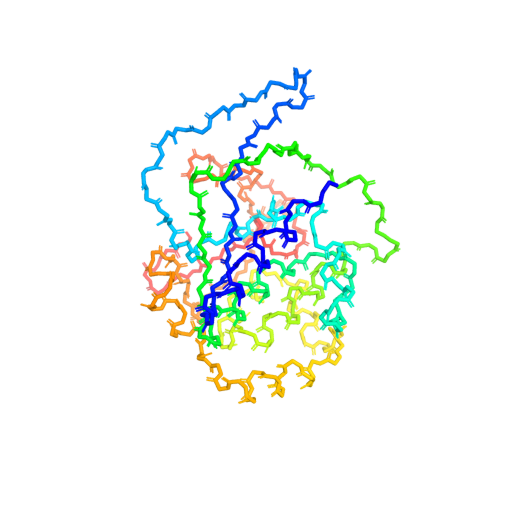9 GLN A C 1
ATOM 1827 O O . GLN A 1 229 ? 8.163 -3.623 -13.890 1.00 91.81 229 GLN A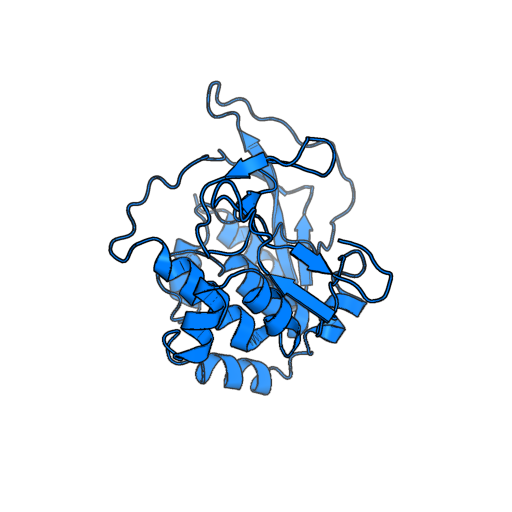 O 1
ATOM 1832 N N . TYR A 1 230 ? 7.209 -2.179 -12.462 1.00 91.50 230 TYR A N 1
ATOM 1833 C CA . TYR A 1 230 ? 5.873 -2.751 -12.529 1.00 91.50 230 TYR A CA 1
ATOM 1834 C C . TYR A 1 230 ? 4.964 -1.870 -13.389 1.00 91.50 230 TYR A C 1
ATOM 1836 O O . TYR A 1 230 ? 4.770 -0.697 -13.081 1.00 91.50 230 TYR A O 1
ATOM 1844 N N . PHE A 1 231 ? 4.398 -2.464 -14.435 1.00 91.88 231 PHE A N 1
ATOM 1845 C CA . PHE A 1 231 ? 3.443 -1.845 -15.349 1.00 91.88 231 PHE A CA 1
ATOM 1846 C C . PHE A 1 231 ? 2.214 -2.746 -15.489 1.00 91.88 231 PHE A C 1
ATOM 1848 O O . PHE A 1 231 ? 2.328 -3.976 -15.417 1.00 91.88 231 PHE A O 1
ATOM 1855 N N . GLU A 1 232 ? 1.047 -2.139 -15.688 1.00 91.81 232 GLU A N 1
ATOM 1856 C CA . GLU A 1 232 ? -0.232 -2.822 -15.902 1.00 91.81 232 GLU A CA 1
ATOM 1857 C C . GLU A 1 232 ? -0.756 -2.445 -17.283 1.00 91.81 232 GLU A C 1
ATOM 1859 O O . GLU A 1 232 ? -0.690 -1.289 -17.671 1.00 91.81 232 GLU A O 1
ATOM 1864 N N . TYR A 1 233 ? -1.288 -3.415 -18.020 1.00 89.88 233 TYR A N 1
ATOM 1865 C CA . TYR A 1 233 ? -2.036 -3.144 -19.239 1.00 89.88 233 TYR A CA 1
ATOM 1866 C C . TYR A 1 233 ? -3.526 -3.281 -18.941 1.00 89.88 233 TYR A C 1
ATOM 1868 O O . TYR A 1 233 ? -3.992 -4.360 -18.547 1.00 89.88 233 TYR A O 1
ATOM 1876 N N . THR A 1 234 ? -4.264 -2.185 -19.099 1.00 84.12 234 THR A N 1
ATOM 1877 C CA . THR A 1 234 ? -5.683 -2.108 -18.733 1.00 84.12 234 THR A CA 1
ATOM 1878 C C . THR A 1 234 ? -6.592 -2.515 -19.892 1.00 84.12 234 THR A C 1
ATOM 1880 O O . THR A 1 234 ? -6.194 -2.561 -21.059 1.00 84.12 234 THR A O 1
ATOM 1883 N N . SER A 1 235 ? -7.865 -2.790 -19.586 1.00 79.88 235 SER A N 1
ATOM 1884 C CA . SER A 1 235 ? -8.886 -3.063 -20.611 1.00 79.88 235 SER A CA 1
ATOM 1885 C C . SER A 1 235 ? -9.153 -1.863 -21.535 1.00 79.88 235 SER A C 1
ATOM 1887 O O . SER A 1 235 ? -9.610 -2.044 -22.664 1.00 79.88 235 SER A O 1
ATOM 1889 N N . HIS A 1 236 ? -8.802 -0.654 -21.091 1.00 83.06 236 HIS A N 1
ATOM 1890 C CA . HIS A 1 236 ? -8.885 0.589 -21.855 1.00 83.06 236 HIS A CA 1
ATOM 1891 C C . HIS A 1 236 ? -7.669 0.834 -22.761 1.00 83.06 236 HIS A C 1
ATOM 1893 O O . HIS A 1 236 ? -7.575 1.893 -23.373 1.00 83.06 236 HIS A O 1
ATOM 1899 N N . GLN A 1 237 ? -6.779 -0.157 -22.901 1.00 85.62 237 GLN A N 1
ATOM 1900 C CA . GLN A 1 237 ? -5.546 -0.079 -23.693 1.00 85.62 237 GLN A CA 1
ATOM 1901 C C . GLN A 1 237 ? -4.531 0.941 -23.155 1.00 85.62 237 GLN A C 1
ATOM 1903 O O . GLN A 1 237 ? -3.739 1.494 -23.918 1.00 85.62 237 GLN A O 1
ATOM 1908 N N . GLU A 1 238 ? -4.533 1.163 -21.842 1.00 86.56 238 GLU A N 1
ATOM 1909 C CA . GLU A 1 238 ? -3.567 2.019 -21.154 1.00 86.56 238 GLU A CA 1
ATOM 1910 C C . GLU A 1 238 ? -2.417 1.173 -20.599 1.00 86.56 238 GLU A C 1
ATOM 1912 O O . GLU A 1 238 ? -2.610 -0.002 -20.270 1.00 86.56 238 GLU A O 1
ATOM 1917 N N . LEU A 1 239 ? -1.230 1.782 -20.522 1.00 84.44 239 LEU A N 1
ATOM 1918 C CA . LEU A 1 239 ? -0.014 1.220 -19.933 1.00 84.44 239 LEU A CA 1
ATOM 1919 C C . LEU A 1 239 ? 0.449 2.071 -18.745 1.00 84.44 239 LEU A C 1
ATOM 1921 O O . LEU A 1 239 ? 0.436 3.313 -18.907 1.00 84.44 239 LEU A O 1
#

Foldseek 3Di:
DCPLCCQQVVCVVVVAQEHEDEAEFEQEPPPRDTDQDDDDPDKDQALDDPPPPFPDPDDCVVVCVVPVDPQPDDACVVVLVSLCQVQLPYTYIYDHVGYDYDHGDPDDPDDDPVPPLSRLLNVLLSCVLAVVLLVLVVCLQFVSNVVCNVVVVSDDNPVSNVVCVVSVTHHVVCCCVPRVVVDDRDDSDFPDKDWAADPVVRWTWFQDPDNPPDDDIDTHHDDRGGNRRMDTQHPVRDD

Organism: Triplophysa rosa (NCBI:txid992332)

Sequence (239 aa):
FVWLVGALVGSVSSGTDHSCEPQHCVIDKNNLQFIKPAPSVRAVARGSFNWDTSLCWWTFCHLQAVLRTHWYLWGGENIEMAFRVWMCGGSLEIIPCSVVGHIFCTRSPLSFPDGVDVITRNQVRLAEVWMDDYKKIFYNRNKKAATVAREKSYGDISEHLKLKEKLRCRNFSWYLENVYTEAFVPDLNPVLFGSLKNVATNTCLDIGEKNPGAKSVILFICHDMGINQYFEYTSHQEL

Secondary structure (DSSP, 8-state):
--HHHHHHHHGGGGTS-EEEEEEEEEEPTTT--B-PPP---S-EE-----SSS----SSTTTTHHHH-----SSSSHHHHHHHHHHHTT-EEEEEEEEEEEEE--SS-SS--TT-THHHHHHHHHHHHHH-GGGHHHHHHHBHHHHHHHHTTTT---HHHHHHHHHTTPPPHHHHHHHT-TT-----SS-SEEE--EETTTTEEEE--TT-SSSS--EEEE----BGGG-EEE-TTS--

pLDDT: mean 71.89, std 21.23, range [22.95, 95.81]

InterPro domains:
  IPR029044 Nucleotide-diphospho-sugar transferases [G3DSA:3.90.550.10] (67-187)
  IPR029044 Nucleotide-diphospho-sugar transferases [SSF53448] (61-182)
  IPR035992 Ricin B-like lectins [SSF50370] (184-239)

Radius of gyration: 19.91 Å; chains: 1; bounding box: 38×47×58 Å